Protein AF-F9YRL3-F1 (afdb_monomer_lite)

Secondary structure (DSSP, 8-state):
------------------------HHHHHHHHHHHHHHHHHT-TT-EEEEEEEEEESSTT--TT-EE-S-GGGGGGG-----EEEEEEE-TTSEEEEEESSSTTTTTS-EEEEEEEEESSSEEEEE-S--HHHHT-STTT---SEEEEEEE-TT-PEEEE-TT--STTEEEEEEEEPSSGGGG-STTTSHHHHHHHHHHHHHH-SSEEEEEEETTEEEEE-------SS--HHHHHHHHHHHHTTEEEEEEEEEE-SSTT--SEEEEEEEEEE-EE-SSEEEEEEEEESSSS-EEEEEEEETTEEEEEEEEEEETTTTEEEEEETTT-TTSEEEEEEEEEEE-

Foldseek 3Di:
DDDDDDDDDDDDPPPPPDPDPDDDPVNVFVVLQCVVLCVQAVLPQGWKKKWQQWWDLPQLQEQPDKDQDPCLVVLVSFTFAIKIKGWHAHSVQKIWMAILPDLCSLQDIDIFGWGWGDDVFTKIATPDDDPQVVCCDPLNVGDRIWGWDAADLQRWTKTADPPDPDPPTIIMTIDRDPDNQCVPHSCRHWSNLQNVQLVLVLPQQFKWKWKDFVPDTLDTADAGQRDPPDDPSSVVSSVSCSVRQKDKGKHAPAADPPPVDRHHSMIRIFMARWTGTNFHIFRQSFRHSDPADGFGAFGDDPQKTKFFWFWDARPVVRDIHIGGCVVPVPGHGPSTMMMIHRD

pLDDT: mean 89.31, std 14.5, range [32.0, 98.62]

InterPro domains:
  IPR025396 Protein of unknown function DUF4302 [PF14135] (24-301)

Organism: Capnocytophaga canimorsus (strain 5) (NCBI:txid860228)

Structure (mmCIF, N/CA/C/O backbone):
data_AF-F9YRL3-F1
#
_entry.id   AF-F9YRL3-F1
#
loop_
_atom_site.group_PDB
_atom_site.id
_atom_site.type_symbol
_atom_site.label_atom_id
_atom_site.label_alt_id
_atom_site.label_comp_id
_atom_site.label_asym_id
_atom_site.label_entity_id
_atom_site.label_seq_id
_atom_site.pdbx_PDB_ins_code
_atom_site.Cartn_x
_atom_site.Cartn_y
_atom_site.Cartn_z
_atom_site.occupancy
_atom_site.B_iso_or_equiv
_atom_site.auth_seq_id
_atom_site.auth_comp_id
_atom_site.auth_asym_id
_atom_site.auth_atom_id
_atom_site.pdbx_PDB_model_num
ATOM 1 N N . MET A 1 1 ? -82.025 42.047 -13.761 1.00 37.06 1 MET A N 1
ATOM 2 C CA . MET A 1 1 ? -80.846 42.029 -14.655 1.00 37.06 1 MET A CA 1
ATOM 3 C C . MET A 1 1 ? -79.594 42.130 -13.781 1.00 37.06 1 MET A C 1
ATOM 5 O O . MET A 1 1 ? -79.579 43.000 -12.930 1.00 37.06 1 MET A O 1
ATOM 9 N N . LYS A 1 2 ? -78.656 41.173 -13.937 1.00 32.00 2 LYS A N 1
ATOM 10 C CA . LYS A 1 2 ? -77.261 41.045 -13.414 1.00 32.00 2 LYS A CA 1
ATOM 11 C C . LYS A 1 2 ? -76.949 41.618 -12.007 1.00 32.00 2 LYS A C 1
ATOM 13 O O . LYS A 1 2 ? -76.852 42.821 -11.848 1.00 32.00 2 LYS A O 1
ATOM 18 N N . LYS A 1 3 ? -76.879 40.812 -10.932 1.00 36.75 3 LYS A N 1
ATOM 19 C CA . LYS A 1 3 ? -75.762 39.937 -10.463 1.00 36.75 3 LYS A CA 1
ATOM 20 C C . LYS A 1 3 ? -74.383 40.619 -10.405 1.00 36.75 3 LYS A C 1
ATOM 22 O O . LYS A 1 3 ? -73.690 40.623 -11.412 1.00 36.75 3 LYS A O 1
ATOM 27 N N . TYR A 1 4 ? -73.963 41.015 -9.200 1.00 40.31 4 TYR A N 1
ATOM 28 C CA . TYR A 1 4 ? -72.567 40.982 -8.741 1.00 40.31 4 TYR A CA 1
ATOM 29 C C . TYR A 1 4 ? -72.553 40.608 -7.253 1.00 40.31 4 TYR A C 1
ATOM 31 O O . TYR A 1 4 ? -72.991 41.381 -6.410 1.00 40.31 4 TYR A O 1
ATOM 39 N N . LEU A 1 5 ? -72.092 39.397 -6.945 1.00 38.47 5 LEU A N 1
ATOM 40 C CA . LEU A 1 5 ? -71.803 38.940 -5.588 1.00 38.47 5 LEU A CA 1
ATOM 41 C C . LEU A 1 5 ? -70.364 38.428 -5.617 1.00 38.47 5 LEU A C 1
ATOM 43 O O . LEU A 1 5 ? -70.049 37.476 -6.330 1.00 38.47 5 LEU A O 1
ATOM 47 N N . ILE A 1 6 ? -69.495 39.155 -4.921 1.00 40.91 6 ILE A N 1
ATOM 48 C CA . ILE A 1 6 ? -68.070 38.875 -4.765 1.00 40.91 6 ILE A CA 1
ATOM 49 C C . ILE A 1 6 ? -67.945 37.622 -3.895 1.00 40.91 6 ILE A C 1
ATOM 51 O O . ILE A 1 6 ? -68.360 37.626 -2.738 1.00 40.91 6 ILE A O 1
ATOM 55 N N . LEU A 1 7 ? -67.396 36.548 -4.462 1.00 35.00 7 LEU A N 1
ATOM 56 C CA . LEU A 1 7 ? -67.068 35.324 -3.738 1.00 35.00 7 LEU A CA 1
ATOM 57 C C . LEU A 1 7 ? -65.612 35.433 -3.259 1.00 35.00 7 LEU A C 1
ATOM 59 O O . LEU A 1 7 ? -64.685 35.342 -4.062 1.00 35.00 7 LEU A O 1
ATOM 63 N N . LEU A 1 8 ? -65.409 35.663 -1.960 1.00 36.50 8 LEU A N 1
ATOM 64 C CA . LEU A 1 8 ? -64.100 35.526 -1.318 1.00 36.50 8 LEU A CA 1
ATOM 65 C C . LEU A 1 8 ? -63.774 34.030 -1.200 1.00 36.50 8 LEU A C 1
ATOM 67 O O . LEU A 1 8 ? -64.407 33.306 -0.433 1.00 36.50 8 LEU A O 1
ATOM 71 N N . ALA A 1 9 ? -62.794 33.565 -1.972 1.00 36.81 9 ALA A N 1
ATOM 72 C CA . ALA A 1 9 ? -62.243 32.224 -1.845 1.00 36.81 9 ALA A CA 1
ATOM 73 C C . ALA A 1 9 ? -61.319 32.163 -0.618 1.00 36.81 9 ALA A C 1
ATOM 75 O O . ALA A 1 9 ? -60.249 32.7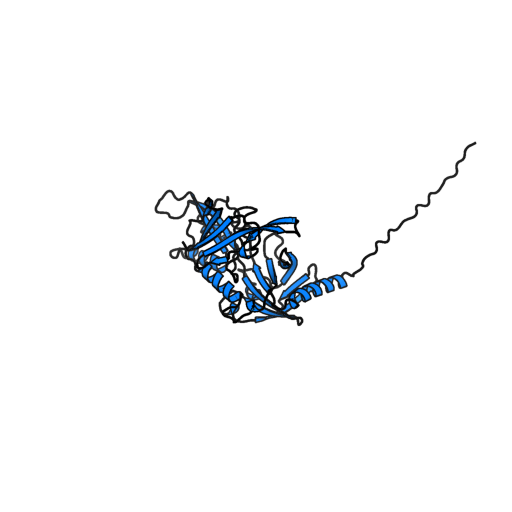71 -0.598 1.00 36.81 9 ALA A O 1
ATOM 76 N N . ILE A 1 10 ? -61.741 31.426 0.411 1.00 41.47 10 ILE A N 1
ATOM 77 C CA . ILE A 1 10 ? -60.900 31.055 1.552 1.00 41.47 10 ILE A CA 1
ATOM 78 C C . ILE A 1 10 ? -59.899 30.009 1.051 1.00 41.47 10 ILE A C 1
ATOM 80 O O . ILE A 1 10 ? -60.253 28.859 0.798 1.00 41.47 10 ILE A O 1
ATOM 84 N N . VAL A 1 11 ? -58.645 30.423 0.876 1.00 41.22 11 VAL A N 1
ATOM 85 C CA . VAL A 1 11 ? -57.524 29.522 0.596 1.00 41.22 11 VAL A 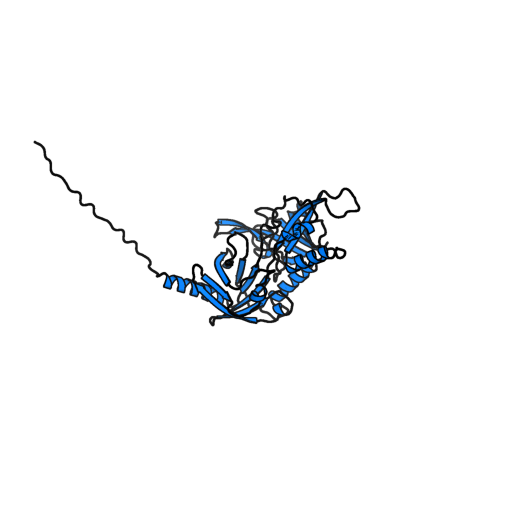CA 1
ATOM 86 C C . VAL A 1 11 ? -57.169 28.811 1.901 1.00 41.22 11 VAL A C 1
ATOM 88 O O . VAL A 1 11 ? -56.594 29.404 2.811 1.00 41.22 11 VAL A O 1
ATOM 91 N N . GLY A 1 12 ? -57.547 27.537 2.006 1.00 39.34 12 GLY A N 1
ATOM 92 C CA . GLY A 1 12 ? -57.103 26.661 3.083 1.00 39.34 12 GLY A CA 1
ATOM 93 C C . GLY A 1 12 ? -55.606 26.387 2.955 1.00 39.34 12 GLY A C 1
ATOM 94 O O . GLY A 1 12 ? -55.162 25.773 1.986 1.00 39.34 12 GLY A O 1
ATOM 95 N N . LEU A 1 13 ? -54.827 26.836 3.938 1.00 35.75 13 LEU A N 1
ATOM 96 C CA . LEU A 1 13 ? -53.439 26.424 4.118 1.00 35.75 13 LEU A CA 1
ATOM 97 C C . LEU A 1 13 ? -53.420 24.946 4.529 1.00 35.75 13 LEU A C 1
ATOM 99 O O . LEU A 1 13 ? -53.530 24.615 5.708 1.00 35.75 13 LEU A O 1
ATOM 103 N N . PHE A 1 14 ? -53.265 24.045 3.559 1.00 36.75 14 PHE A N 1
ATOM 104 C CA . PHE A 1 14 ? -52.794 22.692 3.839 1.00 36.75 14 PHE A CA 1
ATOM 105 C C . PHE A 1 14 ? -51.312 22.775 4.213 1.00 36.75 14 PHE A C 1
ATOM 107 O O . PHE A 1 14 ? -50.426 22.755 3.361 1.00 36.75 14 PHE A O 1
ATOM 114 N N . SER A 1 15 ? -51.045 22.904 5.512 1.00 33.81 15 SER A N 1
ATOM 115 C CA . SER A 1 15 ? -49.729 22.618 6.070 1.00 33.81 15 SER A CA 1
ATOM 116 C C . SER A 1 15 ? -49.518 21.106 6.004 1.00 33.81 15 SER A C 1
ATOM 118 O O . SER A 1 15 ? -50.088 20.354 6.798 1.00 33.81 15 SER A O 1
ATOM 120 N N . CYS A 1 16 ? -48.735 20.651 5.024 1.00 40.84 16 CYS A N 1
ATOM 121 C CA . CYS A 1 16 ? -48.144 19.320 5.056 1.00 40.84 16 CYS A CA 1
ATOM 122 C C . CYS A 1 16 ? -47.287 19.219 6.321 1.00 40.84 16 CYS A C 1
ATOM 124 O O . CYS A 1 16 ? -46.173 19.743 6.365 1.00 40.84 16 CYS A O 1
ATOM 126 N N . LYS A 1 17 ? -47.796 18.535 7.349 1.00 41.69 17 LYS A N 1
ATOM 127 C CA . LYS A 1 17 ? -46.953 18.026 8.429 1.00 41.69 17 LYS A CA 1
ATOM 128 C C . LYS A 1 17 ? -45.970 17.044 7.798 1.00 41.69 17 LYS A C 1
ATOM 130 O O . LYS A 1 17 ? -46.357 15.945 7.417 1.00 41.69 17 LYS A O 1
ATOM 135 N N . LYS A 1 18 ? -44.713 17.463 7.651 1.00 40.00 18 LYS A N 1
ATOM 136 C CA . LYS A 1 18 ? -43.606 16.516 7.547 1.00 40.00 18 LYS A CA 1
ATOM 137 C C . LYS A 1 18 ? -43.510 15.834 8.906 1.00 40.00 18 LYS A C 1
ATOM 139 O O . LYS A 1 18 ? -43.254 16.510 9.900 1.00 40.00 18 LYS A O 1
ATOM 144 N N . GLU A 1 19 ? -43.786 14.538 8.942 1.00 44.28 19 GLU A N 1
ATOM 145 C CA . GLU A 1 19 ? -43.308 13.684 10.023 1.00 44.28 19 GLU A CA 1
ATOM 146 C C . GLU A 1 19 ? -41.778 13.772 9.997 1.00 44.28 19 GLU A C 1
ATOM 148 O O . GLU A 1 19 ? -41.130 13.458 9.000 1.00 44.28 19 GLU A O 1
ATOM 153 N N . ASP A 1 20 ? -41.234 14.397 11.037 1.00 50.91 20 ASP A N 1
ATOM 154 C CA . ASP A 1 20 ? -39.806 14.491 11.285 1.00 50.91 20 ASP A CA 1
ATOM 155 C C . ASP A 1 20 ? -39.436 13.239 12.076 1.00 50.91 20 ASP A C 1
ATOM 157 O O . ASP A 1 20 ? -39.750 13.137 13.262 1.00 50.91 20 ASP A O 1
ATOM 161 N N . ASP A 1 21 ? -38.802 12.270 11.417 1.00 56.16 21 ASP A N 1
ATOM 162 C CA . ASP A 1 21 ? -38.362 11.016 12.045 1.00 56.16 21 ASP A CA 1
ATOM 163 C C . ASP A 1 21 ? -37.224 11.239 13.080 1.00 56.16 21 ASP A C 1
ATOM 165 O O . ASP A 1 21 ? -36.680 10.298 13.654 1.00 56.16 21 ASP A O 1
ATOM 169 N N . GLY A 1 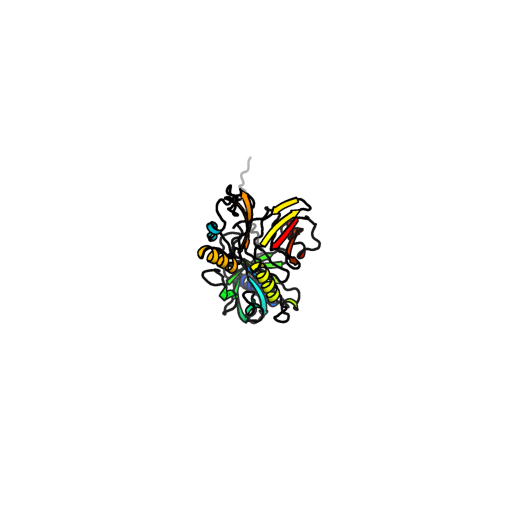22 ? -36.862 12.499 13.361 1.00 63.50 22 GLY A N 1
ATOM 170 C CA . GLY A 1 22 ? -36.881 13.015 14.733 1.00 63.50 22 GLY A CA 1
ATOM 171 C C . GLY A 1 22 ? -35.766 12.608 15.698 1.00 63.50 22 GLY A C 1
ATOM 172 O O . GLY A 1 22 ? -35.920 12.832 16.898 1.00 63.50 22 GLY A O 1
ATOM 173 N N . ILE A 1 23 ? -34.639 12.052 15.242 1.00 74.25 23 ILE A N 1
ATOM 174 C CA . ILE A 1 23 ? -33.457 11.928 16.114 1.00 74.25 23 ILE A CA 1
ATOM 175 C C . ILE A 1 23 ? -32.720 13.266 16.223 1.00 74.25 23 ILE A C 1
ATOM 177 O O . ILE A 1 23 ? -32.366 13.894 15.217 1.00 74.25 23 ILE A O 1
ATOM 181 N N . SER A 1 24 ? -32.452 13.702 17.455 1.00 86.31 24 SER A N 1
ATOM 182 C CA . SER A 1 24 ? -31.724 14.946 17.702 1.00 86.31 24 SER A CA 1
ATOM 183 C C . SER A 1 24 ? -30.284 14.862 17.163 1.00 86.31 24 SER A C 1
ATOM 185 O O . SER A 1 24 ? -29.716 13.769 17.049 1.00 86.31 24 SER A O 1
ATOM 187 N N . PRO A 1 25 ? -29.624 16.002 16.881 1.00 85.88 25 PRO A N 1
ATOM 188 C CA . PRO A 1 25 ? -28.207 16.005 16.520 1.00 85.88 25 PRO A CA 1
ATOM 189 C C . PRO A 1 25 ? -27.315 15.284 17.543 1.00 85.88 25 PRO A C 1
ATOM 191 O O . PRO A 1 25 ? -26.394 14.570 17.158 1.00 85.88 25 PRO A O 1
ATOM 194 N N . SER A 1 26 ? -27.608 15.402 18.844 1.00 86.31 26 SER A N 1
ATOM 195 C CA . SER A 1 26 ? -26.846 14.710 19.893 1.00 86.31 26 SER A CA 1
ATOM 196 C C . SER A 1 26 ? -27.058 13.195 19.874 1.00 86.31 26 SER A C 1
ATOM 198 O O . SER A 1 26 ? -26.091 12.450 20.025 1.00 86.31 26 SER A O 1
ATOM 200 N N . GLN A 1 27 ? -28.288 12.732 19.635 1.00 89.69 27 GLN A N 1
ATOM 201 C CA . GLN A 1 27 ? -28.591 11.308 19.477 1.00 89.69 27 GLN A CA 1
ATOM 202 C C . GLN A 1 27 ? -27.888 10.727 18.250 1.00 89.69 27 GLN A C 1
ATOM 204 O O . GLN A 1 27 ? -27.274 9.670 18.348 1.00 89.69 27 GLN A O 1
ATOM 209 N N . ARG A 1 28 ? -27.897 11.451 17.125 1.00 89.00 28 ARG A N 1
ATOM 210 C CA . ARG A 1 28 ? -27.177 11.061 15.905 1.00 89.00 28 ARG A CA 1
ATOM 211 C C . ARG A 1 28 ? -25.669 10.980 16.129 1.00 89.00 28 ARG A C 1
ATOM 213 O O . ARG A 1 28 ? -25.032 10.029 15.689 1.00 89.00 28 ARG A O 1
ATOM 220 N N . ASN A 1 29 ? -25.101 11.949 16.847 1.00 92.06 29 ASN A N 1
ATOM 221 C CA . ASN A 1 29 ? -23.681 11.938 17.179 1.00 92.06 29 ASN A CA 1
ATOM 222 C C . ASN A 1 29 ? -23.312 10.718 18.027 1.00 92.06 29 ASN A C 1
ATOM 224 O O . ASN A 1 29 ? -22.343 10.025 17.723 1.00 92.06 29 ASN A O 1
ATOM 228 N N . LEU A 1 30 ? -24.106 10.431 19.061 1.00 93.06 30 LEU A N 1
ATOM 229 C CA . LEU A 1 30 ? -23.906 9.265 19.915 1.00 93.06 30 LEU A CA 1
ATOM 230 C C . LEU A 1 30 ? -24.072 7.953 19.135 1.00 93.06 30 LEU A C 1
ATOM 232 O O . LEU A 1 30 ? -23.294 7.024 19.336 1.00 93.06 30 LEU A O 1
ATOM 236 N N . GLN A 1 31 ? -25.043 7.887 18.221 1.00 94.31 31 GLN A N 1
ATOM 237 C CA . GLN A 1 31 ? -25.246 6.741 17.341 1.00 94.31 31 GLN A CA 1
ATOM 238 C C . GLN A 1 31 ? -24.006 6.475 16.479 1.00 94.31 31 GLN A C 1
ATOM 240 O O . GLN A 1 31 ? -23.484 5.367 16.524 1.00 94.31 31 GLN A O 1
ATOM 245 N N . ASN A 1 32 ? -23.478 7.483 15.780 1.00 94.81 32 ASN A N 1
ATOM 246 C CA . ASN A 1 32 ? -22.288 7.325 14.938 1.00 94.81 32 ASN A CA 1
ATOM 247 C C . ASN A 1 32 ? -21.057 6.858 15.739 1.00 94.81 32 ASN A C 1
ATOM 249 O O . ASN A 1 32 ? -20.325 5.971 15.297 1.00 94.81 32 ASN A O 1
ATOM 253 N N . ILE A 1 33 ? -20.843 7.432 16.934 1.00 96.81 33 ILE A N 1
ATOM 254 C CA . ILE A 1 33 ? -19.763 7.017 17.847 1.00 96.81 33 ILE A CA 1
ATOM 255 C C . ILE A 1 33 ? -19.928 5.543 18.216 1.00 96.81 33 ILE A C 1
ATOM 257 O O . ILE A 1 33 ? -18.979 4.765 18.112 1.00 96.81 33 ILE A O 1
ATOM 261 N N . ASN A 1 34 ? -21.131 5.158 18.642 1.00 97.00 34 ASN A N 1
ATOM 262 C CA . ASN A 1 34 ? -21.419 3.804 19.095 1.00 97.00 34 ASN A CA 1
ATOM 263 C C . ASN A 1 34 ? -21.327 2.787 17.957 1.00 97.00 34 ASN A C 1
ATOM 265 O O . ASN A 1 34 ? -20.795 1.705 18.176 1.00 97.00 34 ASN A O 1
ATOM 269 N N . GLU A 1 35 ? -21.796 3.120 16.755 1.00 97.12 35 GLU A N 1
ATOM 270 C CA . GLU A 1 35 ? -21.722 2.251 15.578 1.00 97.12 35 GLU A CA 1
ATOM 271 C C . GLU A 1 35 ? -20.274 1.954 15.190 1.00 97.12 35 GLU A C 1
ATOM 273 O O . GLU A 1 35 ? -19.909 0.785 15.057 1.00 97.12 35 GLU A O 1
ATOM 278 N N . LEU A 1 36 ? -19.424 2.982 15.078 1.00 97.81 36 LEU A N 1
ATOM 279 C CA . LEU A 1 36 ? -18.011 2.774 14.762 1.00 97.81 36 LEU A CA 1
ATOM 280 C C . LEU A 1 36 ? -17.287 2.028 15.890 1.00 97.81 36 LEU A C 1
ATOM 282 O O . LEU A 1 36 ? -16.485 1.134 15.618 1.00 97.81 36 LEU A O 1
ATOM 286 N N . ARG A 1 37 ? -17.584 2.357 17.156 1.00 98.19 37 ARG A N 1
ATOM 287 C CA . ARG A 1 37 ? -16.978 1.679 18.311 1.00 98.19 37 ARG A CA 1
ATOM 288 C C . ARG A 1 37 ? -17.322 0.205 18.301 1.00 98.19 37 ARG A C 1
ATOM 290 O O . ARG A 1 37 ? -16.419 -0.621 18.375 1.00 98.19 37 ARG A O 1
ATOM 297 N N . LYS A 1 38 ? -18.610 -0.098 18.152 1.00 98.00 38 LYS A N 1
ATOM 298 C CA . LYS A 1 38 ? -19.138 -1.452 18.054 1.00 98.00 38 LYS A CA 1
ATOM 299 C C . LYS A 1 38 ? -18.457 -2.209 16.921 1.00 98.00 38 LYS A C 1
ATOM 301 O O . LYS A 1 38 ? -17.910 -3.275 17.168 1.00 98.00 38 LYS A O 1
ATOM 306 N N . GLU A 1 39 ? -18.411 -1.633 15.720 1.00 98.06 39 GLU A N 1
ATOM 307 C CA . GLU A 1 39 ? -17.769 -2.257 14.562 1.00 98.06 39 GLU A CA 1
ATOM 308 C C . GLU A 1 39 ? -16.310 -2.632 14.857 1.00 98.06 39 GLU A C 1
ATOM 310 O O . GLU A 1 39 ? -15.932 -3.781 14.633 1.00 98.06 39 GLU A O 1
ATOM 315 N N . LEU A 1 40 ? -15.512 -1.705 15.408 1.00 98.50 40 LEU A N 1
ATOM 316 C CA . LEU A 1 40 ? -14.104 -1.947 15.738 1.00 98.50 40 LEU A CA 1
ATOM 317 C C . LEU A 1 40 ? -13.919 -3.033 16.806 1.00 98.50 40 LEU A C 1
ATOM 319 O O . LEU A 1 40 ? -13.019 -3.863 16.663 1.00 98.50 40 LEU A O 1
ATOM 323 N N . THR A 1 41 ? -14.739 -3.025 17.862 1.00 98.19 41 THR A N 1
ATOM 324 C CA . THR A 1 41 ? -14.580 -3.914 19.028 1.00 98.19 41 THR A CA 1
ATOM 325 C C . THR A 1 41 ? -15.240 -5.281 18.863 1.00 98.19 41 THR A C 1
ATOM 327 O O . THR A 1 41 ? -14.839 -6.230 19.528 1.00 98.19 41 THR A O 1
ATOM 330 N N . GLU A 1 42 ? -16.232 -5.411 17.981 1.00 97.19 42 GLU A N 1
ATOM 331 C CA . GLU A 1 42 ? -16.913 -6.682 17.692 1.00 97.19 42 GLU A CA 1
ATOM 332 C C . GLU A 1 42 ? -16.233 -7.493 16.580 1.00 97.19 42 GLU A C 1
ATOM 334 O O . GLU A 1 42 ? -16.745 -8.534 16.177 1.00 97.19 42 GLU A O 1
ATOM 339 N N . ALA A 1 43 ? -15.075 -7.060 16.073 1.00 97.31 43 ALA A N 1
ATOM 340 C CA . ALA A 1 43 ? -14.232 -7.881 15.209 1.00 97.31 43 ALA A CA 1
ATOM 341 C C . ALA A 1 43 ? -13.449 -8.899 16.070 1.00 97.31 43 ALA A C 1
ATOM 343 O O . ALA A 1 43 ? -12.419 -8.534 16.643 1.00 97.31 43 ALA A O 1
ATOM 344 N N . PRO A 1 44 ? -13.875 -10.179 16.170 1.00 94.75 44 PRO A N 1
ATOM 345 C CA . PRO A 1 44 ? -13.332 -11.121 17.161 1.00 94.75 44 PRO A CA 1
ATOM 346 C C . PRO A 1 44 ? -11.834 -11.389 16.968 1.00 94.75 44 PRO A C 1
ATOM 348 O O . PRO A 1 44 ? -11.079 -11.565 17.929 1.00 94.75 44 PRO A O 1
ATOM 351 N N . TYR A 1 45 ? -11.398 -11.360 15.711 1.00 96.56 45 TYR A N 1
ATOM 352 C CA . TYR A 1 45 ? -10.015 -11.574 15.305 1.00 96.56 45 TYR A CA 1
ATOM 353 C C . TYR A 1 45 ? -9.266 -10.262 15.061 1.00 96.56 45 TYR A C 1
ATOM 355 O O . TYR A 1 45 ? -8.106 -10.290 14.678 1.00 96.56 45 TYR A O 1
ATOM 363 N N . GLY A 1 46 ? -9.889 -9.107 15.296 1.00 97.81 46 GLY A N 1
ATOM 364 C CA . GLY A 1 46 ? -9.302 -7.801 15.018 1.00 97.81 46 GLY A CA 1
ATOM 365 C C . GLY A 1 46 ? -9.227 -7.469 13.525 1.00 97.81 46 GLY A C 1
ATOM 366 O O . GLY A 1 46 ? -10.048 -7.907 12.717 1.00 97.81 46 GLY A O 1
ATOM 367 N N . TRP A 1 47 ? -8.236 -6.655 13.175 1.00 98.56 47 TRP A N 1
ATOM 368 C CA . TRP A 1 47 ? -8.137 -5.966 11.894 1.00 98.56 47 TRP A CA 1
ATOM 369 C C . TRP A 1 47 ? -6.737 -6.075 11.302 1.00 98.56 47 TRP A C 1
ATOM 371 O O . TRP A 1 47 ? -5.742 -5.891 12.006 1.00 98.56 47 TRP A O 1
ATOM 381 N N . LYS A 1 48 ? -6.677 -6.296 9.990 1.00 97.75 48 LYS A N 1
ATOM 382 C CA . LYS A 1 48 ? -5.537 -5.949 9.143 1.00 97.75 48 LYS A CA 1
ATOM 383 C C . LYS A 1 48 ? -5.687 -4.486 8.767 1.00 97.75 48 LYS A C 1
ATOM 385 O O . LYS A 1 48 ? -6.726 -4.081 8.253 1.00 97.75 48 LYS A O 1
ATOM 390 N N . VAL A 1 49 ? -4.661 -3.690 9.031 1.00 98.12 49 VAL A N 1
ATOM 391 C CA . VAL A 1 49 ? -4.703 -2.252 8.779 1.00 98.12 49 VAL A CA 1
ATOM 392 C C . VAL A 1 49 ? -3.548 -1.864 7.879 1.00 98.12 49 VAL A C 1
ATOM 394 O O . VAL A 1 49 ? -2.396 -2.169 8.172 1.00 98.12 49 VAL A O 1
ATOM 397 N N . MET A 1 50 ? -3.855 -1.181 6.782 1.00 96.75 50 MET A N 1
ATOM 398 C CA . MET A 1 50 ? -2.846 -0.568 5.924 1.00 96.75 50 MET A CA 1
ATOM 399 C C . MET A 1 50 ? -2.967 0.941 6.013 1.00 96.75 50 MET A C 1
ATOM 401 O O . MET A 1 50 ? -4.043 1.477 5.755 1.00 96.75 50 MET A O 1
ATOM 405 N N . TYR A 1 51 ? -1.866 1.615 6.339 1.00 95.88 51 TYR A N 1
ATOM 406 C CA . TYR A 1 51 ? -1.813 3.071 6.403 1.00 95.88 51 TYR A CA 1
ATOM 407 C C . TYR A 1 51 ? -0.781 3.629 5.424 1.00 95.88 51 TYR A C 1
ATOM 409 O O . TYR A 1 51 ? 0.408 3.328 5.517 1.00 95.88 51 TYR A O 1
ATOM 417 N N . PHE A 1 52 ? -1.256 4.445 4.490 1.00 93.44 52 PHE A N 1
ATOM 418 C CA . PHE A 1 52 ? -0.472 5.154 3.485 1.00 93.44 52 PHE A CA 1
ATOM 419 C C . PHE A 1 52 ? -0.439 6.634 3.875 1.00 93.44 52 PHE A C 1
ATOM 421 O O . PHE A 1 52 ? -1.341 7.387 3.519 1.00 93.44 52 PHE A O 1
ATOM 428 N N . SER A 1 53 ? 0.555 7.031 4.675 1.00 91.00 53 SER A N 1
ATOM 429 C CA . SER A 1 53 ? 0.543 8.302 5.416 1.00 91.00 53 SER A CA 1
ATOM 430 C C . SER A 1 53 ? 0.880 9.544 4.602 1.00 91.00 53 SER A C 1
ATOM 432 O O . SER A 1 53 ? 0.556 10.637 5.039 1.00 91.00 53 SER A O 1
ATOM 434 N N . LYS A 1 54 ? 1.535 9.383 3.448 1.00 88.62 54 LYS A N 1
ATOM 435 C CA . LYS A 1 54 ? 1.980 10.487 2.578 1.00 88.62 54 LYS A CA 1
ATOM 436 C C . LYS A 1 54 ? 1.983 10.085 1.105 1.00 88.62 54 LYS A C 1
ATOM 438 O O . LYS A 1 54 ? 2.876 10.394 0.318 1.00 88.62 54 LYS A O 1
ATOM 443 N N . THR A 1 55 ? 1.027 9.254 0.731 1.00 85.62 55 THR A N 1
ATOM 444 C CA . THR A 1 55 ? 1.043 8.637 -0.590 1.00 85.62 55 THR A CA 1
ATOM 445 C C . THR A 1 55 ? 0.426 9.552 -1.632 1.00 85.62 55 THR A C 1
ATOM 447 O O . THR A 1 55 ? -0.667 10.071 -1.427 1.00 85.62 55 THR A O 1
ATOM 450 N N . ASP A 1 56 ? 1.102 9.677 -2.774 1.00 83.69 56 ASP A N 1
ATOM 451 C CA . ASP A 1 56 ? 0.571 10.297 -3.982 1.00 83.69 56 ASP A CA 1
ATOM 452 C C . ASP A 1 56 ? 0.340 9.215 -5.043 1.00 83.69 56 ASP A C 1
ATOM 454 O O . ASP A 1 56 ? 1.282 8.589 -5.533 1.00 83.69 56 ASP A O 1
ATOM 458 N N . SER A 1 57 ? -0.929 8.967 -5.369 1.00 79.75 57 SER A N 1
ATOM 459 C CA . SER A 1 57 ? -1.313 7.957 -6.361 1.00 79.75 57 SER A CA 1
ATOM 460 C C . SER A 1 57 ? -1.107 8.382 -7.817 1.00 79.75 57 SER A C 1
ATOM 462 O O . SER A 1 57 ? -1.263 7.550 -8.713 1.00 79.75 57 SER A O 1
ATOM 464 N N . LEU A 1 58 ? -0.791 9.658 -8.056 1.00 84.00 58 LEU A N 1
ATOM 465 C CA . LEU A 1 58 ? -0.606 10.223 -9.389 1.00 84.00 58 LEU A CA 1
ATOM 466 C C . LEU A 1 58 ? 0.866 10.235 -9.816 1.00 84.00 58 LEU A C 1
ATOM 468 O O . LEU A 1 58 ? 1.142 10.280 -11.017 1.00 84.00 58 LEU A O 1
ATOM 472 N N . ALA A 1 59 ? 1.802 10.133 -8.870 1.00 88.38 59 ALA A N 1
ATOM 473 C CA . ALA A 1 59 ? 3.227 10.017 -9.164 1.00 88.38 59 ALA A CA 1
ATOM 474 C C . ALA A 1 59 ? 3.507 8.775 -10.033 1.00 88.38 59 ALA A C 1
ATOM 476 O O . ALA A 1 59 ? 3.111 7.668 -9.671 1.00 88.38 59 ALA A O 1
ATOM 477 N N . PHE A 1 60 ? 4.178 8.970 -11.177 1.00 92.75 60 PHE A N 1
ATOM 478 C CA . PHE A 1 60 ? 4.556 7.916 -12.136 1.00 92.75 60 PHE A CA 1
ATOM 479 C C . PHE A 1 60 ? 3.391 6.996 -12.559 1.00 92.75 60 PHE A C 1
ATOM 481 O O . PHE A 1 60 ? 3.562 5.790 -12.745 1.00 92.75 60 PHE A O 1
ATOM 488 N N . SER A 1 61 ? 2.191 7.568 -12.698 1.00 89.69 61 SER A N 1
ATOM 489 C CA . SER A 1 61 ? 0.945 6.837 -12.982 1.00 89.69 61 SER A CA 1
ATOM 490 C C . SER A 1 61 ? 0.551 6.788 -14.465 1.00 89.69 61 SER A C 1
ATOM 492 O O . SER A 1 61 ? -0.455 6.167 -14.813 1.00 89.69 61 SER A O 1
ATOM 494 N N . ASN A 1 62 ? 1.318 7.446 -15.339 1.00 91.50 62 ASN A N 1
ATOM 495 C CA . ASN A 1 62 ? 1.041 7.544 -16.768 1.00 91.50 62 ASN A CA 1
ATOM 496 C C . ASN A 1 62 ? 2.107 6.805 -17.585 1.00 91.50 62 ASN A C 1
ATOM 498 O O . ASN A 1 62 ? 3.215 7.304 -17.764 1.00 91.50 62 ASN A O 1
ATOM 502 N N . LYS A 1 63 ? 1.738 5.655 -18.161 1.00 90.38 63 LYS A N 1
ATOM 503 C CA . LYS A 1 63 ? 2.644 4.851 -18.997 1.00 90.38 63 LYS A CA 1
ATOM 504 C C . LYS A 1 63 ? 3.200 5.583 -20.224 1.00 90.38 63 LYS A C 1
ATOM 506 O O . LYS A 1 63 ? 4.212 5.153 -20.762 1.00 90.38 63 LYS A O 1
ATOM 511 N N . ASP A 1 64 ? 2.516 6.626 -20.698 1.00 92.25 64 ASP A N 1
ATOM 512 C CA . ASP A 1 64 ? 2.881 7.358 -21.913 1.00 92.25 64 ASP A CA 1
ATOM 513 C C . ASP A 1 64 ? 3.719 8.611 -21.601 1.00 92.25 64 ASP A C 1
ATOM 515 O O . ASP A 1 64 ? 4.180 9.293 -22.520 1.00 92.25 64 ASP A O 1
ATOM 519 N N . GLU A 1 65 ? 3.935 8.923 -20.317 1.00 94.75 65 GLU A N 1
ATOM 520 C CA . GLU A 1 65 ? 4.803 10.018 -19.894 1.00 94.75 65 GLU A CA 1
ATOM 521 C C . GLU A 1 65 ? 6.272 9.701 -20.199 1.00 94.75 65 GLU A C 1
ATOM 523 O O . GLU A 1 65 ? 6.774 8.614 -19.912 1.00 94.75 65 GLU A O 1
ATOM 528 N N . VAL A 1 66 ? 6.965 10.674 -20.796 1.00 96.44 66 VAL A N 1
ATOM 529 C CA . VAL A 1 66 ? 8.350 10.525 -21.248 1.00 96.44 66 VAL A CA 1
ATOM 530 C C . VAL A 1 66 ? 9.281 11.315 -20.337 1.00 96.44 66 VAL A C 1
ATOM 532 O O . VAL A 1 66 ? 9.262 12.548 -20.327 1.00 96.44 66 VAL A O 1
ATOM 535 N N . PHE A 1 67 ? 10.166 10.598 -19.656 1.00 95.56 67 PHE A N 1
ATOM 536 C CA . PHE A 1 67 ? 11.224 11.153 -18.820 1.00 95.56 67 PHE A CA 1
ATOM 537 C C . PHE A 1 67 ? 12.499 11.286 -19.652 1.00 95.56 67 PHE A C 1
ATOM 539 O O . PHE A 1 67 ? 12.932 10.319 -20.270 1.00 95.56 67 PHE A O 1
ATOM 546 N N . LYS A 1 68 ? 13.087 12.487 -19.695 1.00 94.75 68 LYS A N 1
ATOM 547 C CA . LYS A 1 68 ? 14.222 12.845 -20.580 1.00 94.75 68 LYS A CA 1
ATOM 548 C C . LYS A 1 68 ? 15.561 12.975 -19.845 1.00 94.75 68 LYS A C 1
ATOM 550 O O . LYS A 1 68 ? 16.506 13.577 -20.346 1.00 94.75 68 LYS A O 1
ATOM 555 N N . LYS A 1 69 ? 15.592 12.533 -18.594 1.00 89.81 69 LYS A N 1
ATOM 556 C CA . LYS A 1 69 ? 16.768 12.505 -17.727 1.00 89.81 69 LYS A CA 1
ATOM 557 C C . LYS A 1 69 ? 16.753 11.189 -16.968 1.00 89.81 69 LYS A C 1
ATOM 559 O O . LYS A 1 69 ? 15.711 10.541 -16.874 1.00 89.81 69 LYS A O 1
ATOM 564 N N . GLU A 1 70 ? 17.883 10.841 -16.368 1.00 87.69 70 GLU A N 1
ATOM 565 C CA . GLU A 1 70 ? 17.928 9.721 -15.434 1.00 87.69 70 GLU A CA 1
ATOM 566 C C . GLU A 1 70 ? 16.913 9.915 -14.306 1.00 87.69 70 GLU A C 1
ATOM 568 O O . GLU A 1 70 ? 16.704 11.031 -13.819 1.00 87.69 70 GLU A O 1
ATOM 573 N N . ILE A 1 71 ? 16.316 8.816 -13.848 1.00 87.88 71 ILE A N 1
ATOM 574 C CA . ILE A 1 71 ? 15.231 8.863 -12.864 1.00 87.88 71 ILE A CA 1
ATOM 575 C C . ILE A 1 71 ? 15.635 9.542 -11.548 1.00 87.88 71 ILE A C 1
ATOM 577 O O . ILE A 1 71 ? 14.813 10.161 -10.878 1.00 87.88 71 ILE A O 1
ATOM 581 N N . PHE A 1 72 ? 16.928 9.503 -11.219 1.00 87.56 72 PHE A N 1
ATOM 582 C CA . PHE A 1 72 ? 17.515 10.191 -10.074 1.00 87.56 72 PHE A CA 1
ATOM 583 C C . PHE A 1 72 ? 17.215 11.701 -10.052 1.00 87.56 72 PHE A C 1
ATOM 585 O O . PHE A 1 72 ? 17.026 12.276 -8.978 1.00 87.56 72 PHE A O 1
ATOM 592 N N . TYR A 1 73 ? 17.120 12.351 -11.216 1.00 90.44 73 TYR A N 1
ATOM 593 C CA . TYR A 1 73 ? 16.786 13.777 -11.313 1.00 90.44 73 TYR A CA 1
ATOM 594 C C . TYR A 1 73 ? 15.319 14.087 -10.991 1.00 90.44 73 TYR A C 1
ATOM 596 O O . TYR A 1 73 ? 14.979 15.251 -10.798 1.00 90.44 73 TYR A O 1
ATOM 604 N N . TYR A 1 74 ? 14.467 13.065 -10.903 1.00 90.94 74 TYR A N 1
ATOM 605 C CA . TYR A 1 74 ? 13.050 13.171 -10.552 1.00 90.94 74 TYR A CA 1
ATOM 606 C C . TYR A 1 74 ? 12.772 12.714 -9.114 1.00 90.94 74 TYR A C 1
ATOM 608 O O . TYR A 1 74 ? 11.622 12.493 -8.750 1.00 90.94 74 TYR A O 1
ATOM 616 N N . ARG A 1 75 ? 13.807 12.578 -8.273 1.00 88.56 75 ARG A N 1
ATOM 617 C CA . ARG A 1 75 ? 13.682 12.112 -6.879 1.00 88.56 75 ARG A CA 1
ATOM 618 C C . ARG A 1 75 ? 12.665 12.894 -6.039 1.00 88.56 75 ARG A C 1
ATOM 620 O O . ARG A 1 75 ? 12.053 12.308 -5.157 1.00 88.56 75 ARG A O 1
ATOM 627 N N . ASP A 1 76 ? 12.460 14.176 -6.336 1.00 88.56 76 ASP A N 1
ATOM 628 C CA . ASP A 1 76 ? 11.514 15.033 -5.609 1.00 88.56 76 ASP A CA 1
ATOM 629 C C . ASP A 1 76 ? 10.046 14.755 -6.003 1.00 88.56 76 ASP A C 1
ATOM 631 O O . ASP A 1 76 ? 9.129 15.231 -5.344 1.00 88.56 76 ASP A O 1
ATOM 635 N N . GLN A 1 77 ? 9.813 13.968 -7.063 1.00 89.12 77 GLN A N 1
ATOM 636 C CA . GLN A 1 77 ? 8.486 13.517 -7.505 1.00 89.12 77 GLN A CA 1
ATOM 637 C C . GLN A 1 77 ? 8.103 12.137 -6.946 1.00 89.12 77 GLN A C 1
ATOM 639 O O . GLN A 1 77 ? 6.992 11.665 -7.179 1.00 89.12 77 GLN A O 1
ATOM 644 N N . TYR A 1 78 ? 9.017 11.450 -6.251 1.00 90.19 78 TYR A N 1
ATOM 645 C CA . TYR A 1 78 ? 8.732 10.136 -5.678 1.00 90.19 78 TYR A CA 1
ATOM 646 C C . TYR A 1 78 ? 7.714 10.257 -4.544 1.00 90.19 78 TYR A C 1
ATOM 648 O O . TYR A 1 78 ? 7.830 11.116 -3.672 1.00 90.19 78 TYR A O 1
ATOM 656 N N . GLY A 1 79 ? 6.738 9.351 -4.544 1.00 91.00 79 GLY A N 1
ATOM 657 C CA . GLY A 1 79 ? 5.755 9.254 -3.474 1.00 91.00 79 GLY A CA 1
ATOM 658 C C . GLY A 1 79 ? 6.247 8.425 -2.286 1.00 91.00 79 GLY A C 1
ATOM 659 O O . GLY A 1 79 ? 7.427 8.091 -2.153 1.00 91.00 79 GLY A O 1
ATOM 660 N N . TYR A 1 80 ? 5.287 8.040 -1.448 1.00 93.00 80 TYR A N 1
ATOM 661 C CA . TYR A 1 80 ? 5.496 7.198 -0.273 1.00 93.00 80 TYR A CA 1
ATOM 662 C C . TYR A 1 80 ? 4.587 5.970 -0.321 1.00 93.00 80 TYR A C 1
ATOM 664 O O . TYR A 1 80 ? 3.455 6.036 -0.803 1.00 93.00 80 TYR A O 1
ATOM 672 N N . GLY A 1 81 ? 5.090 4.843 0.164 1.00 94.31 81 GLY A N 1
ATOM 673 C CA . GLY A 1 81 ? 4.351 3.609 0.377 1.00 94.31 81 GLY A CA 1
ATOM 674 C C . GLY A 1 81 ? 3.618 3.574 1.707 1.00 94.31 81 GLY A C 1
ATOM 675 O O . GLY A 1 81 ? 3.440 4.589 2.378 1.00 94.31 81 GLY A O 1
ATOM 676 N N . GLY A 1 82 ? 3.157 2.377 2.048 1.00 95.44 82 GLY A N 1
ATOM 677 C CA . GLY A 1 82 ? 2.308 2.149 3.206 1.00 95.44 82 GLY A CA 1
ATOM 678 C C . GLY A 1 82 ? 2.982 1.312 4.277 1.00 95.44 82 GLY A C 1
ATOM 679 O O . GLY A 1 82 ? 4.077 0.770 4.096 1.00 95.44 82 GLY A O 1
ATOM 680 N N . HIS A 1 83 ? 2.271 1.171 5.386 1.00 97.38 83 HIS A N 1
ATOM 681 C CA . HIS A 1 83 ? 2.651 0.379 6.545 1.00 97.38 83 HIS A CA 1
ATOM 682 C C . HIS A 1 83 ? 1.536 -0.593 6.906 1.00 97.38 83 HIS A C 1
ATOM 684 O O . HIS A 1 83 ? 0.358 -0.244 6.808 1.00 97.38 83 HIS A O 1
ATOM 690 N N . TYR A 1 84 ? 1.919 -1.807 7.294 1.00 97.94 84 TYR A N 1
ATOM 691 C CA . TYR A 1 84 ? 0.996 -2.878 7.651 1.00 97.94 84 TYR A CA 1
ATOM 692 C C . TYR A 1 84 ? 0.949 -3.019 9.171 1.00 97.94 84 TYR A C 1
ATOM 694 O O . TYR A 1 84 ? 1.992 -3.098 9.824 1.00 97.94 84 TYR A O 1
ATOM 702 N N . PHE A 1 85 ? -0.260 -3.121 9.716 1.00 98.38 85 PHE A N 1
ATOM 703 C CA . PHE A 1 85 ? -0.507 -3.373 11.127 1.00 98.38 85 PHE A CA 1
ATOM 704 C C . PHE A 1 85 ? -1.518 -4.497 11.316 1.00 98.38 85 PHE A C 1
ATOM 706 O O . PHE A 1 85 ? -2.417 -4.702 10.497 1.00 98.38 85 PHE A O 1
ATOM 713 N N . LEU A 1 86 ? -1.412 -5.170 12.454 1.00 98.12 86 LEU A N 1
ATOM 714 C CA . LEU A 1 86 ? -2.541 -5.878 13.045 1.00 98.12 86 LEU A CA 1
ATOM 715 C C . LEU A 1 86 ? -3.032 -5.086 14.245 1.00 98.12 86 LEU A C 1
ATOM 717 O O . LEU A 1 86 ? -2.211 -4.590 15.012 1.00 98.12 86 LEU A O 1
ATOM 721 N N . MET A 1 87 ? -4.348 -4.960 14.400 1.00 98.50 87 MET A N 1
ATOM 722 C CA . MET A 1 87 ? -4.960 -4.216 15.503 1.00 98.50 87 MET A CA 1
ATOM 723 C C . MET A 1 87 ? -6.147 -4.971 16.097 1.00 98.50 87 MET A C 1
ATOM 725 O O . MET A 1 87 ? -7.021 -5.431 15.364 1.00 98.50 87 MET A O 1
ATOM 729 N N . LYS A 1 88 ? -6.204 -5.090 17.424 1.00 98.19 88 LYS A N 1
ATOM 730 C CA . LYS A 1 88 ? -7.347 -5.666 18.147 1.00 98.19 88 LYS A CA 1
ATOM 731 C C . LYS A 1 88 ? -7.839 -4.659 19.175 1.00 98.19 88 LYS A C 1
ATOM 733 O O . LYS A 1 88 ? -7.079 -4.269 20.057 1.00 98.19 88 LYS A O 1
ATOM 738 N N . PHE A 1 89 ? -9.084 -4.220 19.020 1.00 98.56 89 PHE A N 1
ATOM 739 C CA . PHE A 1 89 ? -9.715 -3.210 19.868 1.00 98.56 89 PHE A CA 1
ATOM 740 C C . PHE A 1 89 ? -10.557 -3.881 20.946 1.00 98.56 89 PHE A C 1
ATOM 742 O O . PHE A 1 89 ? -11.168 -4.920 20.696 1.00 98.56 89 PHE A O 1
ATOM 749 N N . THR A 1 90 ? -10.627 -3.265 22.122 1.00 98.12 90 THR A N 1
ATOM 750 C CA . THR A 1 90 ? -11.473 -3.728 23.223 1.00 98.12 90 THR A CA 1
ATOM 751 C C . THR A 1 90 ? -12.525 -2.677 23.596 1.00 98.12 90 THR A C 1
ATOM 753 O O . THR A 1 90 ? -12.293 -1.474 23.406 1.00 98.12 90 THR A O 1
ATOM 756 N N . PRO A 1 91 ? -13.689 -3.087 24.140 1.00 97.00 91 PRO A N 1
ATOM 757 C CA . PRO A 1 91 ? -14.730 -2.160 24.589 1.00 97.00 91 PRO A CA 1
ATOM 758 C C . PRO A 1 91 ? -14.240 -1.111 25.597 1.00 97.00 91 PRO A C 1
ATOM 760 O O . PRO A 1 91 ? -14.747 0.012 25.603 1.00 97.00 91 PRO A O 1
ATOM 763 N N . GLU A 1 92 ? -13.208 -1.427 26.384 1.00 96.88 92 GLU A N 1
ATOM 764 C CA . GLU A 1 92 ? -12.605 -0.556 27.403 1.00 96.88 92 GLU A CA 1
ATOM 765 C C . GLU A 1 92 ? -11.765 0.591 26.813 1.00 96.88 92 GLU A C 1
ATOM 767 O O . GLU A 1 92 ? -11.198 1.380 27.565 1.00 96.88 92 GLU A O 1
ATOM 772 N N . GLY A 1 93 ? -11.673 0.712 25.484 1.00 97.94 93 GLY A N 1
ATOM 773 C CA . GLY A 1 93 ? -10.894 1.774 24.838 1.00 97.94 93 GLY A CA 1
ATOM 774 C C . GLY A 1 93 ? -9.407 1.442 24.708 1.00 97.94 93 GLY A C 1
ATOM 775 O O . GLY A 1 93 ? -8.583 2.347 24.590 1.00 97.94 93 GLY A O 1
ATOM 776 N N . LYS A 1 94 ? -9.043 0.153 24.735 1.00 98.56 94 LYS A N 1
ATOM 777 C CA . LYS A 1 94 ? -7.675 -0.311 24.481 1.00 98.56 94 LYS A CA 1
ATOM 778 C C . LYS A 1 94 ? -7.533 -0.893 23.083 1.00 98.56 94 LYS A C 1
ATOM 780 O O . LYS A 1 94 ? -8.470 -1.459 22.528 1.00 98.56 94 LYS A O 1
ATOM 785 N N . VAL A 1 95 ? -6.334 -0.784 22.533 1.00 98.62 95 VAL A N 1
ATOM 786 C CA . VAL A 1 95 ? -5.950 -1.419 21.276 1.00 98.62 95 VAL A CA 1
ATOM 787 C C . VAL A 1 95 ? -4.578 -2.053 21.422 1.00 98.62 95 VAL A C 1
ATOM 789 O O . VAL A 1 95 ? -3.627 -1.400 21.854 1.00 98.62 95 VAL A O 1
ATOM 792 N N . THR A 1 96 ? -4.478 -3.321 21.050 1.00 98.12 96 THR A N 1
ATOM 793 C CA . THR A 1 96 ? -3.209 -4.039 20.919 1.00 98.12 96 THR A CA 1
ATOM 794 C C . THR A 1 96 ? -2.807 -4.043 19.453 1.00 98.12 96 THR A C 1
ATOM 796 O O . THR A 1 96 ? -3.650 -4.326 18.598 1.00 98.12 96 THR A O 1
ATOM 799 N N . MET A 1 97 ? -1.543 -3.744 19.145 1.00 97.88 97 MET A N 1
ATOM 800 C CA . MET A 1 97 ? -1.069 -3.705 17.762 1.00 97.88 97 MET A CA 1
ATOM 801 C C . MET A 1 97 ? 0.338 -4.259 17.534 1.00 97.88 97 MET A C 1
ATOM 803 O O . MET A 1 97 ? 1.184 -4.236 18.424 1.00 97.88 97 MET A O 1
ATOM 807 N N . LEU A 1 98 ? 0.567 -4.707 16.302 1.00 97.94 98 LEU A N 1
ATOM 808 C CA . LEU A 1 98 ? 1.862 -5.062 15.709 1.00 97.94 98 LEU A CA 1
ATOM 809 C C . LEU A 1 98 ? 2.077 -4.212 14.448 1.00 97.94 98 LEU A C 1
ATOM 811 O O . LEU A 1 98 ? 1.091 -3.794 13.839 1.00 97.94 98 LEU A O 1
ATOM 815 N N . ALA A 1 99 ? 3.326 -3.983 14.035 1.00 97.88 99 ALA A N 1
ATOM 816 C CA . ALA A 1 99 ? 3.666 -3.185 12.848 1.00 97.88 99 ALA A CA 1
ATOM 817 C C . ALA A 1 99 ? 4.812 -3.796 12.022 1.00 97.88 99 ALA A C 1
ATOM 819 O O . ALA A 1 99 ? 5.656 -4.510 12.548 1.00 97.88 99 ALA A O 1
ATOM 820 N N . ASP A 1 100 ? 4.863 -3.520 10.717 1.00 96.81 100 ASP A N 1
ATOM 821 C CA . ASP A 1 100 ? 5.830 -4.129 9.785 1.00 96.81 100 ASP A CA 1
ATOM 822 C C . ASP A 1 100 ? 7.162 -3.364 9.638 1.00 96.81 100 ASP A C 1
ATOM 824 O O . ASP A 1 100 ? 7.837 -3.452 8.602 1.00 96.81 100 ASP A O 1
ATOM 828 N N . PHE A 1 101 ? 7.538 -2.546 10.623 1.00 95.50 101 PHE A N 1
ATOM 829 C CA . PHE A 1 101 ? 8.694 -1.652 10.500 1.00 95.50 101 PHE A CA 1
ATOM 830 C C . PHE A 1 101 ? 10.002 -2.443 10.497 1.00 95.50 101 PHE A C 1
ATOM 832 O O . PHE A 1 101 ? 10.833 -2.316 9.590 1.00 95.50 101 PHE A O 1
ATOM 839 N N . ASP A 1 102 ? 10.129 -3.309 11.491 1.00 93.88 102 ASP A N 1
ATOM 840 C CA . ASP A 1 102 ? 11.263 -4.178 11.751 1.00 93.88 102 ASP A CA 1
ATOM 841 C C . ASP A 1 102 ? 10.823 -5.473 12.451 1.00 93.88 102 ASP A C 1
ATOM 843 O O . ASP A 1 102 ? 9.666 -5.618 12.855 1.00 93.88 102 ASP A O 1
ATOM 847 N N . ALA A 1 103 ? 11.778 -6.393 12.614 1.00 90.94 103 ALA A N 1
ATOM 848 C CA . ALA A 1 103 ? 11.563 -7.697 13.235 1.00 90.94 103 ALA A CA 1
ATOM 849 C C . ALA A 1 103 ? 11.070 -7.624 14.692 1.00 90.94 103 ALA A C 1
ATOM 851 O O . ALA A 1 103 ? 10.493 -8.586 15.178 1.00 90.94 103 ALA A O 1
ATOM 852 N N . ASN A 1 104 ? 11.309 -6.517 15.404 1.00 93.12 104 ASN A N 1
ATOM 853 C CA . ASN A 1 104 ? 10.842 -6.337 16.776 1.00 93.12 104 ASN A CA 1
ATOM 854 C C . ASN A 1 104 ? 9.387 -5.846 16.788 1.00 93.12 104 ASN A C 1
ATOM 856 O O . ASN A 1 104 ? 8.557 -6.406 17.500 1.00 93.12 104 ASN A O 1
ATOM 860 N N . SER A 1 105 ? 9.049 -4.848 15.968 1.00 95.94 105 SER A N 1
ATOM 861 C CA . SER A 1 105 ? 7.676 -4.337 15.835 1.00 95.94 105 SER A CA 1
ATOM 862 C C . SER A 1 105 ? 6.690 -5.360 15.256 1.00 95.94 105 SER A C 1
ATOM 864 O O . SER A 1 105 ? 5.501 -5.314 15.576 1.00 95.94 105 SER A O 1
ATOM 866 N N . SER A 1 106 ? 7.176 -6.313 14.453 1.00 94.00 106 SER A N 1
ATOM 867 C CA . SER A 1 106 ? 6.359 -7.391 13.887 1.00 94.00 106 SER A CA 1
ATOM 868 C C . SER A 1 106 ? 6.091 -8.520 14.881 1.00 94.00 106 SER A C 1
ATOM 870 O O . SER A 1 106 ? 5.153 -9.295 14.689 1.00 94.00 106 SER A O 1
ATOM 872 N N . SER A 1 107 ? 6.882 -8.607 15.955 1.00 90.88 107 SER A N 1
ATOM 873 C CA . SER A 1 107 ? 6.805 -9.679 16.950 1.00 90.88 107 SER A CA 1
ATOM 874 C C . SER A 1 107 ? 6.310 -9.240 18.327 1.00 90.88 107 SER A C 1
ATOM 876 O O . SER A 1 107 ? 5.879 -10.086 19.106 1.00 90.88 107 SER A O 1
ATOM 878 N N . LYS A 1 108 ? 6.421 -7.949 18.667 1.00 92.94 108 LYS A N 1
ATOM 879 C CA . LYS A 1 108 ? 6.152 -7.417 20.009 1.00 92.94 108 LYS A CA 1
ATOM 880 C C . LYS A 1 108 ? 4.848 -6.615 20.027 1.00 92.94 108 LYS A C 1
ATOM 882 O O . LYS A 1 108 ? 4.850 -5.469 19.583 1.00 92.94 108 LYS A O 1
ATOM 887 N N . PRO A 1 109 ? 3.745 -7.165 20.564 1.00 94.88 109 PRO A N 1
ATOM 888 C CA . PRO A 1 109 ? 2.504 -6.416 20.678 1.00 94.88 109 PRO A CA 1
ATOM 889 C C . PRO A 1 109 ? 2.683 -5.191 21.575 1.00 94.88 109 PRO A C 1
ATOM 891 O O . PRO A 1 109 ? 3.269 -5.282 22.657 1.00 94.88 109 PRO A O 1
ATOM 894 N N . GLN A 1 110 ? 2.152 -4.054 21.138 1.00 96.88 110 GLN A N 1
ATOM 895 C CA . GLN A 1 110 ? 2.077 -2.836 21.934 1.00 96.88 110 GLN A CA 1
ATOM 896 C C . GLN A 1 110 ? 0.617 -2.519 22.252 1.00 96.88 110 GLN A C 1
ATOM 898 O O . GLN A 1 110 ? -0.215 -2.428 21.349 1.00 96.88 110 GLN A O 1
ATOM 903 N N . GLU A 1 111 ? 0.310 -2.347 23.537 1.00 98.12 111 GLU A N 1
ATOM 904 C CA . GLU A 1 111 ? -0.991 -1.859 23.989 1.00 98.12 111 GLU A CA 1
ATOM 905 C C . GLU A 1 111 ? -0.998 -0.329 24.051 1.00 98.12 111 GLU A C 1
ATOM 907 O O . GLU A 1 111 ? -0.055 0.299 24.535 1.00 98.12 111 GLU A O 1
ATOM 912 N N . SER A 1 112 ? -2.085 0.272 23.583 1.00 98.25 112 SER A N 1
ATOM 913 C CA . SER A 1 112 ? -2.350 1.707 23.681 1.00 98.25 112 SER A CA 1
ATOM 914 C C . SER A 1 112 ? -3.841 1.973 23.870 1.00 98.25 112 SER A C 1
ATOM 916 O O . SER A 1 112 ? -4.644 1.041 23.924 1.00 98.25 112 SER A O 1
ATOM 918 N N . GLN A 1 113 ? -4.216 3.241 23.976 1.00 98.62 113 GLN A N 1
ATOM 919 C CA . GLN A 1 113 ? -5.599 3.679 24.114 1.00 98.62 113 GLN A CA 1
ATOM 920 C C . GLN A 1 113 ? -6.110 4.285 22.809 1.00 98.62 113 GLN A C 1
ATOM 922 O O . GLN A 1 113 ? -5.345 4.860 22.029 1.00 98.62 113 GLN A O 1
ATOM 927 N N . PHE A 1 114 ? -7.412 4.147 22.588 1.00 98.56 114 PHE A N 1
ATOM 928 C CA . PHE A 1 114 ? -8.112 4.789 21.488 1.00 98.56 114 PHE A CA 1
ATOM 929 C C . PHE A 1 114 ? -9.415 5.420 21.973 1.00 98.56 114 PHE A C 1
ATOM 931 O O . PHE A 1 114 ? -10.032 4.969 22.939 1.00 98.56 114 PHE A O 1
ATOM 938 N N . GLU A 1 115 ? -9.859 6.440 21.254 1.00 98.12 115 GLU A N 1
ATOM 939 C CA . GLU A 1 115 ? -11.145 7.087 21.463 1.00 98.12 115 GLU A CA 1
ATOM 940 C C . GLU A 1 115 ? -11.870 7.251 20.131 1.00 98.12 115 GLU A C 1
ATOM 942 O O . GLU A 1 115 ? -11.246 7.361 19.075 1.00 98.12 115 GLU A O 1
ATOM 947 N N . ILE A 1 116 ? -13.202 7.283 20.195 1.00 98.06 116 ILE A N 1
ATOM 948 C CA . ILE A 1 116 ? -14.037 7.694 19.070 1.00 98.06 116 ILE A CA 1
ATOM 949 C C . ILE A 1 116 ? -14.796 8.942 19.479 1.00 98.06 116 ILE A C 1
ATOM 951 O O . ILE A 1 116 ? -15.473 8.957 20.510 1.00 98.06 116 ILE A O 1
ATOM 955 N N . LYS A 1 117 ? -14.678 9.979 18.657 1.00 95.56 117 LYS A N 1
ATOM 956 C CA . LYS A 1 117 ? -15.325 11.275 18.858 1.00 95.56 117 LYS A CA 1
ATOM 957 C C . LYS A 1 117 ? -16.190 11.608 17.656 1.00 95.56 117 LYS A C 1
ATOM 959 O O . LYS A 1 117 ? -15.979 11.108 16.555 1.00 95.56 117 LYS A O 1
ATOM 964 N N . GLN A 1 118 ? -17.169 12.476 17.874 1.00 93.12 118 GLN A N 1
ATOM 965 C CA . GLN A 1 118 ? -17.967 13.051 16.803 1.00 93.12 118 GLN A CA 1
ATOM 966 C C . GLN A 1 118 ? -17.849 14.569 16.853 1.00 93.12 118 GLN A C 1
ATOM 968 O O . GLN A 1 118 ? -18.398 15.206 17.750 1.00 93.12 118 GLN A O 1
ATOM 973 N N . ASN A 1 119 ? -17.168 15.125 15.852 1.00 85.06 119 ASN A N 1
ATOM 974 C CA . ASN A 1 119 ? -17.205 16.547 15.523 1.00 85.06 119 ASN A CA 1
ATOM 975 C C . ASN A 1 119 ? -18.024 16.698 14.228 1.00 85.06 119 ASN A C 1
ATOM 977 O O . ASN A 1 119 ? -19.112 16.133 14.101 1.00 85.06 119 ASN A O 1
ATOM 981 N N . THR A 1 120 ? -17.478 17.380 13.219 1.00 85.88 120 THR A N 1
ATOM 982 C CA . THR A 1 120 ? -18.022 17.367 11.851 1.00 85.88 120 THR A CA 1
ATOM 983 C C . THR A 1 120 ? -18.029 15.955 11.250 1.00 85.88 120 THR A C 1
ATOM 985 O O . THR A 1 120 ? -18.939 15.608 10.504 1.00 85.88 120 THR A O 1
ATOM 988 N N . PHE A 1 121 ? -17.044 15.126 11.608 1.00 89.69 121 PHE A N 1
ATOM 989 C CA . PHE A 1 121 ? -16.923 13.725 11.198 1.00 89.69 121 PHE A CA 1
ATOM 990 C C . PHE A 1 121 ? -16.778 12.822 12.428 1.00 89.69 121 PHE A C 1
ATOM 992 O O . PHE A 1 121 ? -16.372 13.288 13.498 1.00 89.69 121 PHE A O 1
ATOM 999 N N . THR A 1 122 ? -17.112 11.540 12.268 1.00 95.69 122 THR A N 1
ATOM 1000 C CA . THR A 1 122 ? -16.752 10.499 13.238 1.00 95.69 122 THR A CA 1
ATOM 1001 C C . THR A 1 122 ? -15.255 10.242 13.120 1.00 95.69 122 THR A C 1
ATOM 1003 O O . THR A 1 122 ? -14.763 9.953 12.030 1.00 95.69 122 THR A O 1
ATOM 1006 N N . GLU A 1 123 ? -14.526 10.375 14.218 1.00 96.44 123 GLU A N 1
ATOM 1007 C CA . GLU A 1 123 ? -13.066 10.342 14.255 1.00 96.44 123 GLU A CA 1
ATOM 1008 C C . GLU A 1 123 ? -12.591 9.226 15.183 1.00 96.44 123 GLU A C 1
ATOM 1010 O O . GLU A 1 123 ? -13.089 9.104 16.301 1.00 96.44 123 GLU A O 1
ATOM 1015 N N . LEU A 1 124 ? -11.639 8.422 14.710 1.00 97.75 124 LEU A N 1
ATOM 1016 C CA . LEU A 1 124 ? -10.864 7.473 15.502 1.00 97.75 124 LEU A CA 1
ATOM 1017 C C . LEU A 1 124 ? -9.522 8.118 15.861 1.00 97.75 124 LEU A C 1
ATOM 1019 O O . LEU A 1 124 ? -8.737 8.423 14.964 1.00 97.75 124 LEU A O 1
ATOM 1023 N N . SER A 1 125 ? -9.243 8.250 17.154 1.00 97.75 125 SER A N 1
ATOM 1024 C CA . SER A 1 125 ? -7.997 8.818 17.676 1.00 97.75 125 SER A CA 1
ATOM 1025 C C . SER A 1 125 ? -7.233 7.789 18.494 1.00 97.75 125 SER A C 1
ATOM 1027 O O . SER A 1 125 ? -7.808 7.152 19.377 1.00 97.75 125 SER A O 1
ATOM 1029 N N . PHE A 1 126 ? -5.928 7.666 18.268 1.00 98.12 126 PHE A N 1
ATOM 1030 C CA . PHE A 1 126 ? -5.030 6.949 19.174 1.00 98.12 126 PHE A CA 1
ATOM 1031 C C . PHE A 1 126 ? -4.467 7.930 20.204 1.00 98.12 126 PHE A C 1
ATOM 1033 O O . PHE A 1 126 ? -3.705 8.823 19.852 1.00 98.12 126 PHE A O 1
ATOM 1040 N N . THR A 1 127 ? -4.847 7.783 21.473 1.00 97.44 127 THR A N 1
ATOM 1041 C CA . THR A 1 127 ? -4.598 8.803 22.510 1.00 97.44 127 THR A CA 1
ATOM 1042 C C . THR A 1 127 ? -3.340 8.562 23.337 1.00 97.44 127 THR A C 1
ATOM 1044 O O . THR A 1 127 ? -2.886 9.460 24.044 1.00 97.44 127 THR A O 1
ATOM 1047 N N . THR A 1 128 ? -2.742 7.371 23.244 1.00 97.88 128 THR A N 1
ATOM 1048 C CA . THR A 1 128 ? -1.437 7.072 23.847 1.00 97.88 128 THR A CA 1
ATOM 1049 C C . THR A 1 128 ? -0.454 6.530 22.816 1.00 97.88 128 THR A C 1
ATOM 1051 O O . THR A 1 128 ? -0.838 5.947 21.801 1.00 97.88 128 THR A O 1
ATOM 1054 N N . TYR A 1 129 ? 0.838 6.740 23.082 1.00 97.69 129 TYR A N 1
ATOM 1055 C CA . TYR A 1 129 ? 1.919 6.442 22.145 1.00 97.69 129 TYR A CA 1
ATOM 1056 C C . TYR A 1 129 ? 1.939 4.971 21.695 1.00 97.69 129 TYR A C 1
ATOM 1058 O O . TYR A 1 129 ? 1.882 4.052 22.515 1.00 97.69 129 TYR A O 1
ATOM 1066 N N . ASN A 1 130 ? 2.062 4.760 20.381 1.00 97.56 130 ASN A N 1
ATOM 1067 C CA . ASN A 1 130 ? 2.054 3.451 19.719 1.00 97.56 130 ASN A CA 1
ATOM 1068 C C . ASN A 1 130 ? 2.782 3.482 18.362 1.00 97.56 130 ASN A C 1
ATOM 1070 O O . ASN A 1 130 ? 3.388 4.492 18.002 1.00 97.56 130 ASN A O 1
ATOM 1074 N N . TYR A 1 131 ? 2.719 2.391 17.592 1.00 98.19 131 TYR A N 1
ATOM 1075 C CA . TYR A 1 131 ? 3.392 2.308 16.292 1.00 98.19 131 TYR A CA 1
ATOM 1076 C C . TYR A 1 131 ? 2.867 3.306 15.246 1.00 98.19 131 TYR A C 1
ATOM 1078 O O . TYR A 1 131 ? 3.644 3.742 14.402 1.00 98.19 131 TYR A O 1
ATOM 1086 N N . ILE A 1 132 ? 1.605 3.745 15.316 1.00 97.56 132 ILE A N 1
ATOM 1087 C CA . ILE A 1 132 ? 1.091 4.807 14.432 1.00 97.56 132 ILE A CA 1
ATOM 1088 C C . ILE A 1 132 ? 1.805 6.135 14.710 1.00 97.56 132 ILE A C 1
ATOM 1090 O O . ILE A 1 132 ? 2.194 6.835 13.777 1.00 97.56 132 ILE A O 1
ATOM 1094 N N . HIS A 1 133 ? 2.071 6.447 15.982 1.00 97.38 133 HIS A N 1
ATOM 1095 C CA . HIS A 1 133 ? 2.776 7.671 16.369 1.00 97.38 133 HIS A CA 1
ATOM 1096 C C . HIS A 1 133 ? 4.220 7.726 15.855 1.00 97.38 133 HIS A C 1
ATOM 1098 O O . HIS A 1 133 ? 4.748 8.813 15.648 1.00 97.38 133 HIS A O 1
ATOM 1104 N N . GLN A 1 134 ? 4.863 6.584 15.588 1.00 96.94 134 GLN A N 1
ATOM 1105 C CA . GLN A 1 134 ? 6.203 6.562 14.984 1.00 96.94 134 GLN A CA 1
ATOM 1106 C C . GLN A 1 134 ? 6.213 7.091 13.544 1.00 96.94 134 GLN A C 1
ATOM 1108 O O . GLN A 1 134 ? 7.243 7.572 13.071 1.00 96.94 134 GLN A O 1
ATOM 1113 N N . LEU A 1 135 ? 5.067 7.049 12.859 1.00 95.94 135 LEU A N 1
ATOM 1114 C CA . LEU A 1 135 ? 4.906 7.611 11.519 1.00 95.94 135 LEU A CA 1
ATOM 1115 C C . LEU A 1 135 ? 4.671 9.129 11.541 1.00 95.94 135 LEU A C 1
ATOM 1117 O O . LEU A 1 135 ? 4.772 9.772 10.498 1.00 95.94 135 LEU A O 1
ATOM 1121 N N . VAL A 1 136 ? 4.375 9.714 12.707 1.00 95.19 136 VAL A N 1
ATOM 1122 C CA . VAL A 1 136 ? 4.156 11.156 12.891 1.00 95.19 136 VAL A CA 1
ATOM 1123 C C . VAL A 1 136 ? 5.516 11.853 12.980 1.00 95.19 136 VAL A C 1
ATOM 1125 O O . VAL A 1 136 ? 6.038 12.132 14.056 1.00 95.19 136 VAL A O 1
ATOM 1128 N N . ASN A 1 137 ? 6.133 12.080 11.824 1.00 94.06 137 ASN A N 1
ATOM 1129 C CA . ASN A 1 137 ? 7.437 12.727 11.693 1.00 94.06 137 ASN A CA 1
ATOM 1130 C C . ASN A 1 137 ? 7.525 13.516 10.373 1.00 94.06 137 ASN A C 1
ATOM 1132 O O . ASN A 1 137 ? 6.650 13.392 9.520 1.00 94.06 137 ASN A O 1
ATOM 1136 N N . GLU A 1 138 ? 8.582 14.310 10.189 1.00 91.19 138 GLU A N 1
ATOM 1137 C CA . GLU A 1 138 ? 8.762 15.159 8.995 1.00 91.19 138 GLU A CA 1
ATOM 1138 C C . GLU A 1 138 ? 8.839 14.367 7.680 1.00 91.19 138 GLU A C 1
ATOM 1140 O O . GLU A 1 138 ? 8.460 14.865 6.623 1.00 91.19 138 GLU A O 1
ATOM 1145 N N . GLN A 1 139 ? 9.327 13.125 7.720 1.00 89.56 139 GLN A N 1
ATOM 1146 C CA . GLN A 1 139 ? 9.490 12.319 6.516 1.00 89.56 139 GLN A CA 1
ATOM 1147 C C . GLN A 1 139 ? 8.157 11.728 6.049 1.00 89.56 139 GLN A C 1
ATOM 1149 O O . GLN A 1 139 ? 7.827 11.840 4.868 1.00 89.56 139 GLN A O 1
ATOM 1154 N N . LEU A 1 140 ? 7.431 11.070 6.956 1.00 91.75 140 LEU A N 1
ATOM 1155 C CA . LEU A 1 140 ? 6.238 10.270 6.652 1.00 91.75 140 LEU A CA 1
ATOM 1156 C C . LEU A 1 140 ? 4.926 11.010 6.905 1.00 91.75 140 LEU A C 1
ATOM 1158 O O . LEU A 1 140 ? 3.885 10.518 6.480 1.00 91.75 140 LEU A O 1
ATOM 1162 N N . GLU A 1 141 ? 4.976 12.149 7.597 1.00 92.38 141 GLU A N 1
ATOM 1163 C CA . GLU A 1 141 ? 3.856 13.062 7.860 1.00 92.38 141 GLU A CA 1
ATOM 1164 C C . GLU A 1 141 ? 2.591 12.384 8.413 1.00 92.38 141 GLU A C 1
ATOM 1166 O O . GLU A 1 141 ? 1.476 12.887 8.269 1.00 92.38 141 GLU A O 1
ATOM 1171 N N . GLY A 1 142 ? 2.764 11.254 9.106 1.00 93.19 142 GLY A N 1
ATOM 1172 C CA . GLY A 1 142 ? 1.675 10.468 9.660 1.00 93.19 142 GLY A CA 1
ATOM 1173 C C . GLY A 1 142 ? 0.817 11.232 10.663 1.00 93.19 142 GLY A C 1
ATOM 1174 O O . GLY A 1 142 ? 1.183 12.296 11.167 1.00 93.19 142 GLY A O 1
ATOM 1175 N N . LYS A 1 143 ? -0.347 10.652 10.967 1.00 94.25 143 LYS A N 1
ATOM 1176 C CA . LYS A 1 143 ? -1.356 11.180 11.885 1.00 94.25 143 LYS A CA 1
ATOM 1177 C C . LYS A 1 143 ? -1.825 10.060 12.801 1.00 94.25 143 LYS A C 1
ATOM 1179 O O . LYS A 1 143 ? -1.722 8.889 12.445 1.00 94.25 143 LYS A O 1
ATOM 1184 N N . SER A 1 144 ? -2.331 10.445 13.963 1.00 95.31 144 SER A N 1
ATOM 1185 C CA . SER A 1 144 ? -2.947 9.565 14.962 1.00 95.31 144 SER A CA 1
ATOM 1186 C C . SER A 1 144 ? -4.472 9.683 14.998 1.00 95.31 144 SER A C 1
ATOM 1188 O O . SER A 1 144 ? -5.110 8.937 15.738 1.00 95.31 144 SER A O 1
ATOM 1190 N N . ASP A 1 145 ? -5.038 10.592 14.200 1.00 94.50 145 ASP A N 1
ATOM 1191 C CA . ASP A 1 145 ? -6.462 10.913 14.142 1.00 94.50 145 ASP A CA 1
ATOM 1192 C C . ASP A 1 145 ? -6.989 10.675 12.726 1.00 94.50 145 ASP A C 1
ATOM 1194 O O . ASP A 1 145 ? -6.440 11.178 11.738 1.00 94.50 145 ASP A O 1
ATOM 1198 N N . PHE A 1 146 ? -8.051 9.879 12.630 1.00 94.88 146 PHE A N 1
ATOM 1199 C CA . PHE A 1 146 ? -8.567 9.357 11.374 1.00 94.88 146 PHE A CA 1
ATOM 1200 C C . PHE A 1 146 ? -10.070 9.588 11.261 1.00 94.88 146 PHE A C 1
ATOM 1202 O O . PHE A 1 146 ? -10.863 9.077 12.049 1.00 94.88 146 PHE A O 1
ATOM 1209 N N . LEU A 1 147 ? -10.474 10.323 10.230 1.00 94.19 147 LEU A N 1
ATOM 1210 C CA . LEU A 1 147 ? -11.867 10.633 9.938 1.00 94.19 147 LEU A CA 1
ATOM 1211 C C . LEU A 1 147 ? -12.497 9.481 9.158 1.00 94.19 147 LEU A C 1
ATOM 1213 O O . LEU A 1 147 ? -12.086 9.195 8.028 1.00 94.19 147 LEU A O 1
ATOM 1217 N N . TYR A 1 148 ? -13.506 8.838 9.738 1.00 94.31 148 TYR A N 1
ATOM 1218 C CA . TYR A 1 148 ? -14.240 7.762 9.085 1.00 94.31 148 TYR A CA 1
ATOM 1219 C C . TYR A 1 148 ? -14.975 8.280 7.845 1.00 94.31 148 TYR A C 1
ATOM 1221 O O . TYR A 1 148 ? -15.649 9.312 7.883 1.00 94.31 148 TYR A O 1
ATOM 1229 N N . LEU A 1 149 ? -14.830 7.559 6.732 1.00 90.81 149 LEU A N 1
ATOM 1230 C CA . LEU A 1 149 ? -15.458 7.903 5.460 1.00 90.81 149 LEU A CA 1
ATOM 1231 C C . LEU A 1 149 ? -16.670 7.029 5.170 1.00 90.81 149 LEU A C 1
ATOM 1233 O O . LEU A 1 149 ? -17.776 7.535 4.999 1.00 90.81 149 LEU A O 1
ATOM 1237 N N . ARG A 1 150 ? -16.425 5.729 4.995 1.00 90.00 150 ARG A N 1
ATOM 1238 C CA . ARG A 1 150 ? -17.411 4.727 4.574 1.00 90.00 150 ARG A CA 1
ATOM 1239 C C . ARG A 1 150 ? -16.803 3.328 4.628 1.00 90.00 150 ARG A C 1
ATOM 1241 O O . ARG A 1 150 ? -15.591 3.181 4.782 1.00 90.00 150 ARG A O 1
ATOM 1248 N N . LYS A 1 151 ? -17.644 2.329 4.370 1.00 92.00 151 LYS A N 1
ATOM 1249 C CA . LYS A 1 151 ? -17.215 0.992 3.957 1.00 92.00 151 LYS A CA 1
ATOM 1250 C C . LYS A 1 151 ? -16.980 0.930 2.445 1.00 92.00 151 LYS A C 1
ATOM 1252 O O . LYS A 1 151 ? -17.701 1.586 1.687 1.00 92.00 151 LYS A O 1
ATOM 1257 N N . ASP A 1 152 ? -15.960 0.193 2.012 1.00 88.12 152 ASP A N 1
ATOM 1258 C CA . ASP A 1 152 ? -15.753 -0.126 0.594 1.00 88.12 152 ASP A CA 1
ATOM 1259 C C . ASP A 1 152 ? -16.577 -1.349 0.148 1.00 88.12 152 ASP A C 1
ATOM 1261 O O . ASP A 1 152 ? -17.434 -1.845 0.884 1.00 88.12 152 ASP A O 1
ATOM 1265 N N . PHE A 1 153 ? -16.352 -1.802 -1.089 1.00 84.25 153 PHE A N 1
ATOM 1266 C CA . PHE A 1 153 ? -17.030 -2.966 -1.661 1.00 84.25 153 PHE A CA 1
ATOM 1267 C C . PHE A 1 153 ? -16.838 -4.237 -0.815 1.00 84.25 153 PHE A C 1
ATOM 1269 O O . PHE A 1 153 ? -17.804 -4.966 -0.588 1.00 84.25 153 PHE A O 1
ATOM 1276 N N . ASP A 1 154 ? -15.647 -4.429 -0.247 1.00 88.50 154 ASP A N 1
ATOM 1277 C CA . ASP A 1 154 ? -15.294 -5.580 0.592 1.00 88.50 154 ASP A CA 1
ATOM 1278 C C . ASP A 1 154 ? -15.681 -5.391 2.067 1.00 88.50 154 ASP A C 1
ATOM 1280 O O . ASP A 1 154 ? -15.296 -6.185 2.925 1.00 88.50 154 ASP A O 1
ATOM 1284 N N . GLN A 1 155 ? -16.459 -4.348 2.377 1.00 92.69 155 GLN A N 1
ATOM 1285 C CA . GLN A 1 155 ? -16.842 -3.955 3.734 1.00 92.69 155 GLN A CA 1
ATOM 1286 C C . GLN A 1 155 ? -15.673 -3.480 4.611 1.00 92.69 155 GLN A C 1
ATOM 1288 O O . GLN A 1 155 ? -15.827 -3.378 5.832 1.00 92.69 155 GLN A O 1
ATOM 1293 N N . ASN A 1 156 ? -14.531 -3.127 4.014 1.00 95.06 156 ASN A N 1
ATOM 1294 C CA . ASN A 1 156 ? -13.408 -2.558 4.751 1.00 95.06 156 ASN A CA 1
ATOM 1295 C C . ASN A 1 156 ? -13.740 -1.140 5.201 1.00 95.06 156 ASN A C 1
ATOM 1297 O O . ASN A 1 156 ? -14.326 -0.364 4.441 1.00 95.06 156 ASN A O 1
ATOM 1301 N N . LEU A 1 157 ? -13.312 -0.762 6.405 1.00 96.81 157 LEU A N 1
ATOM 1302 C CA . LEU A 1 157 ? -13.467 0.616 6.864 1.00 96.81 157 LEU A CA 1
ATOM 1303 C C . LEU A 1 157 ? -12.405 1.489 6.201 1.00 96.81 157 LEU A C 1
ATOM 1305 O O . LEU A 1 157 ? -11.210 1.208 6.302 1.00 96.81 157 LEU A O 1
ATOM 1309 N N . LEU A 1 158 ? -12.843 2.563 5.552 1.00 93.75 158 LEU A N 1
ATOM 1310 C CA . LEU A 1 158 ? -11.965 3.577 4.988 1.00 93.75 158 LEU A CA 1
ATOM 1311 C C . LEU A 1 158 ? -11.974 4.818 5.871 1.00 93.75 158 LEU A C 1
ATOM 1313 O O . LEU A 1 158 ? -13.041 5.350 6.193 1.00 93.75 158 LEU A O 1
ATOM 1317 N N . PHE A 1 159 ? -10.786 5.327 6.178 1.00 93.50 159 PHE A N 1
ATOM 1318 C CA . PHE A 1 159 ? -10.621 6.624 6.819 1.00 93.50 159 PHE A CA 1
ATOM 1319 C C . PHE A 1 159 ? -9.628 7.487 6.041 1.00 93.50 159 PHE A C 1
ATOM 1321 O O . PHE A 1 159 ? -8.794 6.987 5.279 1.00 93.50 159 PHE A O 1
ATOM 1328 N N . LYS A 1 160 ? -9.717 8.796 6.271 1.00 90.12 160 LYS A N 1
ATOM 1329 C CA . LYS A 1 160 ? -8.757 9.800 5.799 1.00 90.12 160 LYS A CA 1
ATOM 1330 C C . LYS A 1 160 ? -8.182 10.593 6.965 1.00 90.12 160 LYS A C 1
ATOM 1332 O O . LYS A 1 160 ? -8.704 10.539 8.076 1.00 90.12 160 LYS A O 1
ATOM 1337 N N . THR A 1 161 ? -7.155 11.380 6.690 1.00 88.19 161 THR A N 1
ATOM 1338 C CA . THR A 1 161 ? -6.627 12.385 7.616 1.00 88.19 161 THR A CA 1
ATOM 1339 C C . THR A 1 161 ? -7.282 13.751 7.359 1.00 88.19 161 THR A C 1
ATOM 1341 O O . THR A 1 161 ? -8.008 13.952 6.380 1.00 88.19 161 THR A O 1
ATOM 1344 N N . THR A 1 162 ? -7.026 14.722 8.235 1.00 78.12 162 THR A N 1
ATOM 1345 C CA . THR A 1 162 ? -7.443 16.124 8.053 1.00 78.12 162 THR A CA 1
ATOM 1346 C C . THR A 1 162 ? -6.647 16.864 6.971 1.00 78.12 162 THR A C 1
ATOM 1348 O O . THR A 1 162 ? -7.107 17.900 6.495 1.00 78.12 162 THR A O 1
ATOM 1351 N N . ASN A 1 163 ? -5.495 16.333 6.547 1.00 69.06 163 ASN A N 1
ATOM 1352 C CA . ASN A 1 163 ? -4.604 16.971 5.575 1.00 69.06 163 ASN A CA 1
ATOM 1353 C C . ASN A 1 163 ? -5.030 16.758 4.110 1.00 69.06 163 ASN A C 1
ATOM 1355 O O . ASN A 1 163 ? -4.630 17.533 3.241 1.00 69.06 163 ASN A O 1
ATOM 1359 N N . SER A 1 164 ? -5.860 15.754 3.802 1.00 61.19 164 SER A N 1
ATOM 1360 C CA . SER A 1 164 ? -6.243 15.461 2.414 1.00 61.19 164 SER A CA 1
ATOM 1361 C C . SER A 1 164 ? -7.481 16.267 1.975 1.00 61.19 164 SER A C 1
ATOM 1363 O O . SER A 1 164 ? -8.628 15.827 2.129 1.00 61.19 164 SER A O 1
ATOM 1365 N N . ILE A 1 165 ? -7.271 17.452 1.397 1.00 52.03 165 ILE A N 1
ATOM 1366 C CA . ILE A 1 165 ? -8.310 18.143 0.600 1.00 52.03 165 ILE A CA 1
ATOM 1367 C C . ILE A 1 165 ? -8.372 17.543 -0.820 1.00 52.03 165 ILE A C 1
ATOM 1369 O O . ILE A 1 165 ? -9.405 17.599 -1.487 1.00 52.03 165 ILE A O 1
ATOM 1373 N N . GLU A 1 166 ? -7.284 16.912 -1.269 1.00 57.22 166 GLU A N 1
ATOM 1374 C CA . GLU A 1 166 ? -7.144 16.364 -2.616 1.00 57.22 166 GLU A CA 1
ATOM 1375 C C . GLU A 1 166 ? -7.542 14.878 -2.694 1.00 57.22 166 GLU A C 1
ATOM 1377 O O . GLU A 1 166 ? -7.141 14.079 -1.841 1.00 57.22 166 GLU A O 1
ATOM 1382 N N . PRO A 1 167 ? -8.309 14.469 -3.723 1.00 52.22 167 PRO A N 1
ATOM 1383 C CA . PRO A 1 167 ? -8.584 13.063 -3.988 1.00 52.22 167 PRO A CA 1
ATOM 1384 C C . PRO A 1 167 ? -7.290 12.258 -4.162 1.00 52.22 167 PRO A C 1
ATOM 1386 O O . PRO A 1 167 ? -6.363 12.697 -4.834 1.00 52.22 167 PRO A O 1
ATOM 1389 N N . ALA A 1 168 ? -7.276 11.032 -3.633 1.00 59.09 168 ALA A N 1
ATOM 1390 C CA . ALA A 1 168 ? -6.221 10.042 -3.864 1.00 59.09 168 ALA A CA 1
ATOM 1391 C C . ALA A 1 168 ? -4.855 10.326 -3.199 1.00 59.09 168 ALA A C 1
ATOM 1393 O O . ALA A 1 168 ? -3.826 9.798 -3.640 1.00 59.09 168 ALA A O 1
ATOM 1394 N N . ARG A 1 169 ? -4.886 11.090 -2.099 1.00 68.25 169 ARG A N 1
ATOM 1395 C CA . ARG A 1 169 ? -3.798 11.253 -1.129 1.00 68.25 169 ARG A CA 1
ATOM 1396 C C . ARG A 1 169 ? -4.252 10.778 0.248 1.00 68.25 169 ARG A C 1
ATOM 1398 O O . ARG A 1 169 ? -5.397 11.014 0.604 1.00 68.25 169 ARG A O 1
ATOM 1405 N N . GLU A 1 170 ? -3.351 10.104 0.959 1.00 71.12 170 GLU A N 1
ATOM 1406 C CA . GLU A 1 170 ? -3.478 9.607 2.342 1.00 71.12 170 GLU A CA 1
ATOM 1407 C C . GLU A 1 170 ? -4.747 8.811 2.692 1.00 71.12 170 GLU A C 1
ATOM 1409 O O . GLU A 1 170 ? -5.867 9.315 2.701 1.00 71.12 170 GLU A O 1
ATOM 1414 N N . TYR A 1 171 ? -4.588 7.547 3.072 1.00 84.94 171 TYR A N 1
ATOM 1415 C CA . TYR A 1 171 ? -5.721 6.761 3.557 1.00 84.94 171 TYR A CA 1
ATOM 1416 C C . TYR A 1 171 ? -5.269 5.629 4.465 1.00 84.94 171 TYR A C 1
ATOM 1418 O O . TYR A 1 171 ? -4.155 5.105 4.360 1.00 84.94 171 TYR A O 1
ATOM 1426 N N . ILE A 1 172 ? -6.182 5.239 5.344 1.00 93.44 172 ILE A N 1
ATOM 1427 C CA . ILE A 1 172 ? -6.049 4.061 6.186 1.00 93.44 172 ILE A CA 1
ATOM 1428 C C . ILE A 1 172 ? -7.244 3.143 5.924 1.00 93.44 172 ILE A C 1
ATOM 1430 O O . ILE A 1 172 ? -8.394 3.588 5.869 1.00 93.44 172 ILE A O 1
ATOM 1434 N N . VAL A 1 173 ? -6.952 1.867 5.687 1.00 95.31 173 VAL A N 1
ATOM 1435 C CA . VAL A 1 173 ? -7.951 0.831 5.397 1.00 95.31 173 VAL A CA 1
ATOM 1436 C C . VAL A 1 173 ? -7.892 -0.214 6.486 1.00 95.31 173 VAL A C 1
ATOM 1438 O O . VAL A 1 173 ? -6.810 -0.722 6.771 1.00 95.31 173 VAL A O 1
ATOM 1441 N N . PHE A 1 174 ? -9.047 -0.553 7.045 1.00 98.25 174 PHE A N 1
ATOM 1442 C CA . PHE A 1 174 ? -9.197 -1.637 8.003 1.00 98.25 174 PHE A CA 1
ATOM 1443 C C . PHE A 1 174 ? -9.972 -2.772 7.343 1.00 98.25 174 PHE A C 1
ATOM 1445 O O . PHE A 1 174 ? -11.168 -2.651 7.077 1.00 98.25 174 PHE A O 1
ATOM 1452 N N . GLU A 1 175 ? -9.281 -3.877 7.107 1.00 97.31 175 GLU A N 1
ATOM 1453 C CA . GLU A 1 175 ? -9.846 -5.137 6.645 1.00 97.31 175 GLU A CA 1
ATOM 1454 C C . GLU A 1 175 ? -10.094 -6.040 7.853 1.00 97.31 175 GLU A C 1
ATOM 1456 O O . GLU A 1 175 ? -9.194 -6.298 8.661 1.00 97.31 175 GLU A O 1
ATOM 1461 N N . LYS A 1 176 ? -11.338 -6.496 8.015 1.00 97.50 176 LYS A N 1
ATOM 1462 C CA . LYS A 1 176 ? -11.713 -7.350 9.144 1.00 97.50 176 LYS A CA 1
ATOM 1463 C C . LYS A 1 176 ? -11.041 -8.710 8.989 1.00 97.50 176 LYS A C 1
ATOM 1465 O O . LYS A 1 176 ? -11.198 -9.369 7.962 1.00 97.50 176 LYS A O 1
ATOM 1470 N N . LEU A 1 177 ? -10.316 -9.152 10.015 1.00 96.69 177 LEU A N 1
ATOM 1471 C CA . LEU A 1 177 ? -9.692 -10.468 9.983 1.00 96.69 177 LEU A CA 1
ATOM 1472 C C . LEU A 1 177 ? -10.758 -11.561 10.042 1.00 96.69 177 LEU A C 1
ATOM 1474 O O . LEU A 1 177 ? -11.701 -11.500 10.831 1.00 96.69 177 LEU A O 1
ATOM 1478 N N . LYS A 1 178 ? -10.585 -12.579 9.199 1.00 92.50 178 LYS A N 1
ATOM 1479 C CA . LYS A 1 178 ? -11.509 -13.715 9.093 1.00 92.50 178 LYS A CA 1
ATOM 1480 C C . LYS A 1 178 ? -11.223 -14.801 10.124 1.00 92.50 178 LYS A C 1
ATOM 1482 O O . LYS A 1 178 ? -12.070 -15.662 10.335 1.00 92.50 178 LYS A O 1
ATOM 1487 N N . SER A 1 179 ? -10.037 -14.781 10.726 1.00 92.75 179 SER A N 1
ATOM 1488 C CA . SER A 1 179 ? -9.573 -15.864 11.578 1.00 92.75 179 SER A CA 1
ATOM 1489 C C . SER A 1 179 ? -8.428 -15.410 12.502 1.00 92.75 179 SER A C 1
ATOM 1491 O O . SER A 1 179 ? -7.743 -14.421 12.221 1.00 92.75 179 SER A O 1
ATOM 1493 N N . GLU A 1 180 ? -8.235 -16.100 13.632 1.00 91.19 180 GLU A N 1
ATOM 1494 C CA . GLU A 1 180 ? -7.220 -15.752 14.645 1.00 91.19 180 GLU A CA 1
ATOM 1495 C C . GLU A 1 180 ? -5.790 -16.055 14.176 1.00 91.19 180 GLU A C 1
ATOM 1497 O O . GLU A 1 180 ? -4.823 -15.524 14.716 1.00 91.19 180 GLU A O 1
ATOM 1502 N N . GLU A 1 181 ? -5.640 -16.846 13.113 1.00 88.44 181 GLU A N 1
ATOM 1503 C CA . GLU A 1 181 ? -4.361 -17.260 12.541 1.00 88.44 181 GLU A CA 1
ATOM 1504 C C . GLU A 1 181 ? -3.472 -16.077 12.147 1.00 88.44 181 GLU A C 1
ATOM 1506 O O . GLU A 1 181 ? -2.247 -16.205 12.135 1.00 88.44 181 GLU A O 1
ATOM 1511 N N . ALA A 1 182 ? -4.072 -14.918 11.867 1.00 91.19 182 ALA A N 1
ATOM 1512 C CA . ALA A 1 182 ? -3.342 -13.686 11.612 1.00 91.19 182 ALA A CA 1
ATOM 1513 C C . ALA A 1 182 ? -2.457 -13.263 12.796 1.00 91.19 182 ALA A C 1
ATOM 1515 O O . ALA A 1 182 ? -1.394 -12.693 12.567 1.00 91.19 182 ALA A O 1
ATOM 1516 N N . TRP A 1 183 ? -2.863 -13.581 14.029 1.00 92.81 183 TRP A N 1
ATOM 1517 C CA . TRP A 1 183 ? -2.179 -13.279 15.293 1.00 92.81 183 TRP A CA 1
ATOM 1518 C C . TRP A 1 183 ? -1.362 -14.451 15.846 1.00 92.81 183 TRP A C 1
ATOM 1520 O O . TRP A 1 183 ? -1.058 -14.465 17.037 1.00 92.81 183 TRP A O 1
ATOM 1530 N N . LYS A 1 184 ? -1.026 -15.448 15.013 1.00 85.19 184 LYS A N 1
ATOM 1531 C CA . LYS A 1 184 ? -0.197 -16.603 15.401 1.00 85.19 184 LYS A CA 1
ATOM 1532 C C . LYS A 1 184 ? 1.123 -16.210 16.078 1.00 85.19 184 LYS A C 1
ATOM 1534 O O . LYS A 1 184 ? 1.454 -15.038 16.247 1.00 85.19 184 LYS A O 1
ATOM 1539 N N . HIS A 1 185 ? 1.904 -17.233 16.436 1.00 81.50 185 HIS A N 1
ATOM 1540 C CA . HIS A 1 185 ? 3.256 -17.088 16.968 1.00 81.50 185 HIS A CA 1
ATOM 1541 C C . HIS A 1 185 ? 4.024 -15.942 16.274 1.00 81.50 185 HIS A C 1
ATOM 1543 O O . HIS A 1 185 ? 3.895 -15.791 15.056 1.00 81.50 185 HIS A O 1
ATOM 1549 N N . PRO A 1 186 ? 4.827 -15.141 16.999 1.00 78.81 186 PRO A N 1
ATOM 1550 C CA . PRO A 1 186 ? 5.485 -13.961 16.441 1.00 78.81 186 PRO A CA 1
ATOM 1551 C C . PRO A 1 186 ? 6.282 -14.172 15.141 1.00 78.81 186 PRO A C 1
ATOM 1553 O O . PRO A 1 186 ? 6.452 -13.233 14.375 1.00 78.81 186 PRO A O 1
ATOM 1556 N N . SER A 1 187 ? 6.732 -15.399 14.866 1.00 79.38 187 SER A N 1
ATOM 1557 C CA . SER A 1 187 ? 7.417 -15.782 13.622 1.00 79.38 187 SER A CA 1
ATOM 1558 C C . SER A 1 187 ? 6.493 -16.087 12.431 1.00 79.38 187 SER A C 1
ATOM 1560 O O . SER A 1 187 ? 6.979 -16.267 11.324 1.00 79.38 187 SER A O 1
ATOM 1562 N N . GLU A 1 188 ? 5.181 -16.197 12.635 1.00 86.12 188 GLU A N 1
ATOM 1563 C CA . GLU A 1 188 ? 4.215 -16.677 11.631 1.00 86.12 188 GLU A CA 1
ATOM 1564 C C . GLU A 1 188 ? 2.992 -15.771 11.456 1.00 86.12 188 GLU A C 1
ATOM 1566 O O . GLU A 1 188 ? 2.165 -16.013 10.566 1.00 86.12 188 GLU A O 1
ATOM 1571 N N . ASN A 1 189 ? 2.857 -14.746 12.300 1.00 92.94 189 ASN A N 1
ATOM 1572 C CA . ASN A 1 189 ? 1.767 -13.787 12.204 1.00 92.94 189 ASN A CA 1
ATOM 1573 C C . ASN A 1 189 ? 1.814 -13.017 10.868 1.00 92.94 189 ASN A C 1
ATOM 1575 O O . ASN A 1 189 ? 2.838 -12.955 10.177 1.00 92.94 189 ASN A O 1
ATOM 1579 N N . ASN A 1 190 ? 0.690 -12.411 10.490 1.00 95.81 190 ASN A N 1
ATOM 1580 C CA . ASN A 1 190 ? 0.583 -11.748 9.190 1.00 95.81 190 ASN A CA 1
ATOM 1581 C C . ASN A 1 190 ? 1.514 -10.532 9.053 1.00 95.81 190 ASN A C 1
ATOM 1583 O O . ASN A 1 190 ? 1.998 -10.276 7.953 1.00 95.81 190 ASN A O 1
ATOM 1587 N N . VAL A 1 191 ? 1.812 -9.813 10.145 1.00 97.00 191 VAL A N 1
ATOM 1588 C CA . VAL A 1 191 ? 2.766 -8.688 10.124 1.00 97.00 191 VAL A CA 1
ATOM 1589 C C . VAL A 1 191 ? 4.180 -9.174 9.838 1.00 97.00 191 VAL A C 1
ATOM 1591 O O . VAL A 1 191 ? 4.889 -8.551 9.054 1.00 97.00 191 VAL A O 1
ATOM 1594 N N . GLN A 1 192 ? 4.589 -10.295 10.431 1.00 95.19 192 GLN A N 1
ATOM 1595 C CA . GLN A 1 192 ? 5.896 -10.892 10.189 1.00 95.19 192 GLN A CA 1
ATOM 1596 C C . GLN A 1 192 ? 6.045 -11.314 8.723 1.00 95.19 192 GLN A C 1
ATOM 1598 O O . GLN A 1 192 ? 7.027 -10.949 8.078 1.00 95.19 192 GLN A O 1
ATOM 1603 N N . LYS A 1 193 ? 5.033 -11.979 8.153 1.00 95.62 193 LYS A N 1
ATOM 1604 C CA . LYS A 1 193 ? 5.011 -12.329 6.720 1.00 95.62 193 LYS A CA 1
ATOM 1605 C C . LYS A 1 193 ? 5.049 -11.091 5.819 1.00 95.62 193 LYS A C 1
ATOM 1607 O O . LYS A 1 193 ? 5.804 -11.053 4.848 1.00 95.62 193 LYS A O 1
ATOM 1612 N N . ALA A 1 194 ? 4.284 -10.052 6.163 1.00 96.88 194 ALA A N 1
ATOM 1613 C CA . ALA A 1 194 ? 4.314 -8.770 5.462 1.00 96.88 194 ALA A CA 1
ATOM 1614 C C . ALA A 1 194 ? 5.708 -8.124 5.515 1.00 96.88 194 ALA A C 1
ATOM 1616 O O . ALA A 1 194 ? 6.245 -7.714 4.482 1.00 96.88 194 ALA A O 1
ATOM 1617 N N . PHE A 1 195 ? 6.333 -8.093 6.694 1.00 96.44 195 PHE A N 1
ATOM 1618 C CA . PHE A 1 195 ? 7.696 -7.605 6.883 1.00 96.44 195 PHE A CA 1
ATOM 1619 C C . PHE A 1 195 ? 8.698 -8.380 6.016 1.00 96.44 195 PHE A C 1
ATOM 1621 O O . PHE A 1 195 ? 9.517 -7.760 5.336 1.00 96.44 195 PHE A O 1
ATOM 1628 N N . GLU A 1 196 ? 8.613 -9.710 5.986 1.00 96.12 196 GLU A N 1
ATOM 1629 C CA . GLU A 1 196 ? 9.490 -10.577 5.196 1.00 96.12 196 GLU A CA 1
ATOM 1630 C C . GLU A 1 196 ? 9.334 -10.357 3.691 1.00 96.12 196 GLU A C 1
ATOM 1632 O O . GLU A 1 196 ? 10.335 -10.204 2.988 1.00 96.12 196 GLU A O 1
ATOM 1637 N N . ASN A 1 197 ? 8.102 -10.277 3.189 1.00 97.75 197 ASN A N 1
ATOM 1638 C CA . ASN A 1 197 ? 7.843 -10.024 1.773 1.00 97.75 197 ASN A CA 1
ATOM 1639 C C . ASN A 1 197 ? 8.306 -8.626 1.345 1.00 97.75 197 ASN A C 1
ATOM 1641 O O . ASN A 1 197 ? 8.961 -8.476 0.310 1.00 97.75 197 ASN A O 1
ATOM 1645 N N . ARG A 1 198 ? 8.059 -7.606 2.176 1.00 97.19 198 ARG A N 1
ATOM 1646 C CA . ARG A 1 198 ? 8.584 -6.249 1.964 1.00 97.19 198 ARG A CA 1
ATOM 1647 C C . ARG A 1 198 ? 10.112 -6.245 1.952 1.00 97.19 198 ARG A C 1
ATOM 1649 O O . ARG A 1 198 ? 10.716 -5.620 1.081 1.00 97.19 198 ARG A O 1
ATOM 1656 N N . ALA A 1 199 ? 10.742 -6.917 2.916 1.00 96.25 199 ALA A N 1
ATOM 1657 C CA . ALA A 1 199 ? 12.194 -7.001 3.018 1.00 96.25 199 ALA A CA 1
ATOM 1658 C C . ALA A 1 199 ? 12.800 -7.747 1.824 1.00 96.25 199 ALA A C 1
ATOM 1660 O O . ALA A 1 199 ? 13.852 -7.343 1.330 1.00 96.25 199 ALA A O 1
ATOM 1661 N N . PHE A 1 200 ? 12.136 -8.795 1.333 1.00 97.25 200 PHE A N 1
ATOM 1662 C CA . PHE A 1 200 ? 12.534 -9.515 0.130 1.00 97.25 200 PHE A CA 1
ATOM 1663 C C . PHE A 1 200 ? 12.525 -8.599 -1.100 1.00 97.25 200 PHE A C 1
ATOM 1665 O O . PHE A 1 200 ? 13.558 -8.444 -1.748 1.00 97.25 200 PHE A O 1
ATOM 1672 N N . PHE A 1 201 ? 11.417 -7.896 -1.360 1.00 97.25 201 PHE A N 1
ATOM 1673 C CA . PHE A 1 201 ? 11.330 -6.936 -2.467 1.00 97.25 201 PHE A CA 1
ATOM 1674 C C . PHE A 1 201 ? 12.359 -5.795 -2.347 1.00 97.25 201 PHE A C 1
ATOM 1676 O O . PHE A 1 201 ? 13.020 -5.415 -3.317 1.00 97.25 201 PHE A O 1
ATOM 1683 N N . ALA A 1 202 ? 12.565 -5.268 -1.135 1.00 94.56 202 ALA A N 1
ATOM 1684 C CA . ALA A 1 202 ? 13.563 -4.229 -0.887 1.00 94.56 202 ALA A CA 1
ATOM 1685 C C . ALA A 1 202 ? 14.994 -4.700 -1.214 1.00 94.56 202 ALA A C 1
ATOM 1687 O O . ALA A 1 202 ? 15.786 -3.907 -1.729 1.00 94.56 202 ALA A O 1
ATOM 1688 N N . LYS A 1 203 ? 15.304 -5.982 -0.973 1.00 94.31 203 LYS A N 1
ATOM 1689 C CA . LYS A 1 203 ? 16.615 -6.601 -1.230 1.00 94.31 203 LYS A CA 1
ATOM 1690 C C . LYS A 1 203 ? 16.852 -7.018 -2.683 1.00 94.31 203 LYS A C 1
ATOM 1692 O O . LYS A 1 203 ? 18.010 -7.252 -3.021 1.00 94.31 203 LYS A O 1
ATOM 1697 N N . MET A 1 204 ? 15.814 -7.089 -3.522 1.00 95.06 204 MET A N 1
ATOM 1698 C CA . MET A 1 204 ? 15.984 -7.360 -4.956 1.00 95.06 204 MET A CA 1
ATOM 1699 C C . MET A 1 204 ? 16.979 -6.370 -5.564 1.00 95.06 204 MET A C 1
ATOM 1701 O O . MET A 1 204 ? 16.856 -5.159 -5.327 1.00 95.06 204 MET A O 1
ATOM 1705 N N . LYS A 1 205 ? 17.952 -6.883 -6.320 1.00 92.31 205 LYS A N 1
ATOM 1706 C CA . LYS A 1 205 ? 19.057 -6.102 -6.895 1.00 92.31 205 LYS A CA 1
ATOM 1707 C C . LYS A 1 205 ? 18.622 -5.276 -8.093 1.00 92.31 205 LYS A C 1
ATOM 1709 O O . LYS A 1 205 ? 19.108 -4.173 -8.271 1.00 92.31 205 LYS A O 1
ATOM 1714 N N . ASN A 1 206 ? 17.708 -5.789 -8.890 1.00 92.56 206 ASN A N 1
ATOM 1715 C CA . ASN A 1 206 ? 17.169 -5.182 -10.086 1.00 92.56 206 ASN A CA 1
ATOM 1716 C C . ASN A 1 206 ? 15.736 -5.699 -10.324 1.00 92.56 206 ASN A C 1
ATOM 1718 O O . ASN A 1 206 ? 15.498 -6.506 -11.226 1.00 92.56 206 ASN A O 1
ATOM 1722 N N . PRO A 1 207 ? 14.764 -5.268 -9.499 1.00 96.06 207 PRO A N 1
ATOM 1723 C CA . PRO A 1 207 ? 13.381 -5.667 -9.694 1.00 96.06 207 PRO A CA 1
ATOM 1724 C C . PRO A 1 207 ? 12.834 -5.063 -10.992 1.00 96.06 207 PRO A C 1
ATOM 1726 O O . PRO A 1 207 ? 12.751 -3.846 -11.144 1.00 96.06 207 PRO A O 1
ATOM 1729 N N . GLN A 1 208 ? 12.438 -5.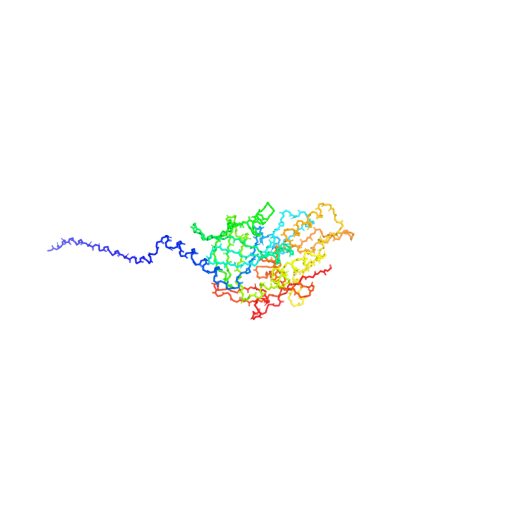932 -11.915 1.00 97.19 208 GLN A N 1
ATOM 1730 C CA . GLN A 1 208 ? 11.886 -5.596 -13.224 1.00 97.19 208 GLN A CA 1
ATOM 1731 C C . GLN A 1 208 ? 10.460 -6.137 -13.333 1.00 97.19 208 GLN A C 1
ATOM 1733 O O . GLN A 1 208 ? 10.189 -7.251 -12.886 1.00 97.19 208 GLN A O 1
ATOM 1738 N N . ILE A 1 209 ? 9.556 -5.370 -13.945 1.00 98.06 209 ILE A N 1
ATOM 1739 C CA . ILE A 1 209 ? 8.163 -5.752 -14.180 1.00 98.06 209 ILE A CA 1
ATOM 1740 C C . ILE A 1 209 ? 7.912 -6.062 -15.657 1.00 98.06 209 ILE A C 1
ATOM 1742 O O . ILE A 1 209 ? 8.370 -5.348 -16.550 1.00 98.06 209 ILE A O 1
ATOM 1746 N N . VAL A 1 210 ? 7.122 -7.101 -15.916 1.00 98.06 210 VAL A N 1
ATOM 1747 C CA . VAL A 1 210 ? 6.557 -7.401 -17.235 1.00 98.06 210 VAL A CA 1
ATOM 1748 C C . VAL A 1 210 ? 5.041 -7.452 -17.118 1.00 98.06 210 VAL A C 1
ATOM 1750 O O . VAL A 1 210 ? 4.508 -8.257 -16.363 1.00 98.06 210 VAL A O 1
ATOM 1753 N N . ILE A 1 211 ? 4.350 -6.613 -17.886 1.00 98.19 211 ILE A N 1
ATOM 1754 C CA . ILE A 1 211 ? 2.896 -6.619 -18.047 1.00 98.19 211 ILE A CA 1
ATOM 1755 C C . ILE A 1 211 ? 2.574 -7.252 -19.397 1.00 98.19 211 ILE A C 1
ATOM 1757 O O . ILE A 1 211 ? 2.989 -6.746 -20.445 1.00 98.19 211 ILE A O 1
ATOM 1761 N N . ARG A 1 212 ? 1.812 -8.345 -19.391 1.00 97.62 212 ARG A N 1
ATOM 1762 C CA . ARG A 1 212 ? 1.473 -9.113 -20.594 1.00 97.62 212 ARG A CA 1
ATOM 1763 C C . ARG A 1 212 ? 0.026 -9.589 -20.607 1.00 97.62 212 ARG A C 1
ATOM 1765 O O . ARG A 1 212 ? -0.610 -9.712 -19.565 1.00 97.62 212 ARG A O 1
ATOM 1772 N N . LYS A 1 213 ? -0.466 -9.904 -21.805 1.00 96.50 213 LYS A N 1
ATOM 1773 C CA . LYS A 1 213 ? -1.688 -10.685 -22.030 1.00 96.50 213 LYS A CA 1
ATOM 1774 C C . LYS A 1 213 ? -1.382 -11.796 -23.025 1.00 96.50 213 LYS A C 1
ATOM 1776 O O . LYS A 1 213 ? -1.137 -11.524 -24.203 1.00 96.50 213 LYS A O 1
ATOM 1781 N N . GLY A 1 214 ? -1.374 -13.042 -22.555 1.00 91.25 214 GLY A N 1
ATOM 1782 C CA . GLY A 1 214 ? -0.876 -14.168 -23.349 1.00 91.25 214 GLY A CA 1
ATOM 1783 C C . GLY A 1 214 ? 0.578 -13.935 -23.781 1.00 91.25 214 GLY A C 1
ATOM 1784 O O . GLY A 1 214 ? 1.439 -13.672 -22.944 1.00 91.25 214 GLY A O 1
ATOM 1785 N N . SER A 1 215 ? 0.847 -13.994 -25.088 1.00 91.81 215 SER A N 1
ATOM 1786 C CA . SER A 1 215 ? 2.177 -13.744 -25.667 1.00 91.81 215 SER A CA 1
ATOM 1787 C C . SER A 1 215 ? 2.508 -12.264 -25.886 1.00 91.81 215 SER A C 1
ATOM 1789 O O . SER A 1 215 ? 3.655 -11.934 -26.184 1.00 91.81 215 SER A O 1
ATOM 1791 N N . ARG A 1 216 ? 1.535 -11.352 -25.758 1.00 96.88 216 ARG A N 1
ATOM 1792 C CA . ARG A 1 216 ? 1.745 -9.925 -26.025 1.00 96.88 216 ARG A CA 1
ATOM 1793 C C . ARG A 1 216 ? 2.234 -9.204 -24.775 1.00 96.88 216 ARG A C 1
ATOM 1795 O O . ARG A 1 216 ? 1.531 -9.186 -23.766 1.00 96.88 216 ARG A O 1
ATOM 1802 N N . VAL A 1 217 ? 3.383 -8.542 -24.883 1.00 97.19 217 VAL A N 1
ATOM 1803 C CA . VAL A 1 217 ? 3.923 -7.633 -23.861 1.00 97.19 217 VAL A CA 1
ATOM 1804 C C . VAL A 1 217 ? 3.365 -6.226 -24.082 1.00 97.19 217 VAL A C 1
ATOM 1806 O O . VAL A 1 217 ? 3.341 -5.724 -25.204 1.00 97.19 217 VAL A O 1
ATOM 1809 N N . PHE A 1 218 ? 2.875 -5.611 -23.009 1.00 95.50 218 PHE A N 1
ATOM 1810 C CA . PHE A 1 218 ? 2.287 -4.268 -22.994 1.00 95.50 218 PHE A CA 1
ATOM 1811 C C . PHE A 1 218 ? 3.222 -3.245 -22.347 1.00 95.50 218 PHE A C 1
ATOM 1813 O O . PHE A 1 218 ? 3.258 -2.096 -22.778 1.00 95.50 218 PHE A O 1
ATOM 1820 N N . PHE A 1 219 ? 3.974 -3.672 -21.335 1.00 97.12 219 PHE A N 1
ATOM 1821 C CA . PHE A 1 219 ? 5.031 -2.901 -20.696 1.00 97.12 219 PHE A CA 1
ATOM 1822 C C . PHE A 1 219 ? 6.079 -3.877 -20.173 1.00 97.12 219 PHE A C 1
ATOM 1824 O O . PHE A 1 219 ? 5.730 -4.907 -19.599 1.00 97.12 219 PHE A O 1
ATOM 1831 N N . GLN A 1 220 ? 7.349 -3.564 -20.368 1.00 97.12 220 GLN A N 1
ATOM 1832 C CA . GLN A 1 220 ? 8.450 -4.323 -19.801 1.00 97.12 220 GLN A CA 1
ATOM 1833 C C . GLN A 1 220 ? 9.515 -3.327 -19.400 1.00 97.12 220 GLN A C 1
ATOM 1835 O O . GLN A 1 220 ? 10.014 -2.594 -20.249 1.00 97.12 220 GLN A O 1
ATOM 1840 N N . SER A 1 221 ? 9.833 -3.298 -18.113 1.00 96.94 221 SER A N 1
ATOM 1841 C CA . SER A 1 221 ? 10.984 -2.538 -17.669 1.00 96.94 221 SER A CA 1
ATOM 1842 C C . SER A 1 221 ? 12.270 -3.282 -18.034 1.00 96.94 221 SER A C 1
ATOM 1844 O O . SER A 1 221 ? 12.322 -4.518 -18.047 1.00 96.94 221 SER A O 1
ATOM 1846 N N . ASP A 1 222 ? 13.291 -2.510 -18.375 1.00 94.69 222 ASP A N 1
ATOM 1847 C CA . ASP A 1 222 ? 14.594 -2.986 -18.839 1.00 94.69 222 ASP A CA 1
ATOM 1848 C C . ASP A 1 222 ? 15.757 -2.079 -18.391 1.00 94.69 222 ASP A C 1
ATOM 1850 O O . ASP A 1 222 ? 16.909 -2.326 -18.747 1.00 94.69 222 ASP A O 1
ATOM 1854 N N . VAL A 1 223 ? 15.481 -1.058 -17.572 1.00 92.81 223 VAL A N 1
ATOM 1855 C CA . VAL A 1 223 ? 16.491 -0.129 -17.047 1.00 92.81 223 VAL A CA 1
ATOM 1856 C C . VAL A 1 223 ? 16.782 -0.438 -15.580 1.00 92.81 223 VAL A C 1
ATOM 1858 O O . VAL A 1 223 ? 15.870 -0.557 -14.757 1.00 92.81 223 VAL A O 1
ATOM 1861 N N . VAL A 1 224 ? 18.068 -0.529 -15.236 1.00 90.44 224 VAL A N 1
ATOM 1862 C CA . VAL A 1 224 ? 18.540 -0.802 -13.871 1.00 90.44 224 VAL A CA 1
ATOM 1863 C C . VAL A 1 224 ? 18.565 0.481 -13.041 1.00 90.44 224 VAL A C 1
ATOM 1865 O O . VAL A 1 224 ? 19.160 1.476 -13.446 1.00 90.44 224 VAL A O 1
ATOM 1868 N N . ILE A 1 225 ? 17.963 0.446 -11.847 1.00 88.62 225 ILE A N 1
ATOM 1869 C CA . ILE A 1 225 ? 17.961 1.583 -10.902 1.00 88.62 225 ILE A CA 1
ATOM 1870 C C . ILE A 1 225 ? 18.839 1.306 -9.678 1.00 88.62 225 ILE A C 1
ATOM 1872 O O . ILE A 1 225 ? 19.564 2.166 -9.196 1.00 88.62 225 ILE A O 1
ATOM 1876 N N . LYS A 1 226 ? 18.783 0.103 -9.111 1.00 86.94 226 LYS A N 1
ATOM 1877 C CA . LYS A 1 226 ? 19.507 -0.206 -7.874 1.00 86.94 226 LYS A CA 1
ATOM 1878 C C . LYS A 1 226 ? 20.948 -0.627 -8.205 1.00 86.94 226 LYS A C 1
ATOM 1880 O O . LYS A 1 226 ? 21.242 -1.807 -8.344 1.00 86.94 226 LYS A O 1
ATOM 1885 N N . THR A 1 227 ? 21.855 0.340 -8.336 1.00 78.62 227 THR A N 1
ATOM 1886 C CA . THR A 1 227 ? 23.301 0.081 -8.499 1.00 78.62 227 THR A CA 1
ATOM 1887 C C . THR A 1 227 ? 24.066 0.186 -7.175 1.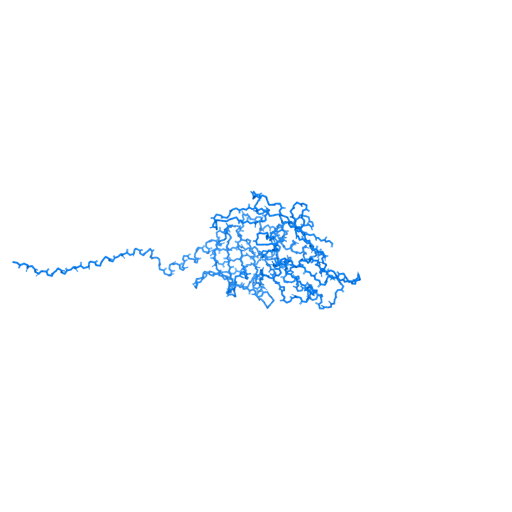00 78.62 227 THR A C 1
ATOM 1889 O O . THR A 1 227 ? 23.704 0.962 -6.292 1.00 78.62 227 THR A O 1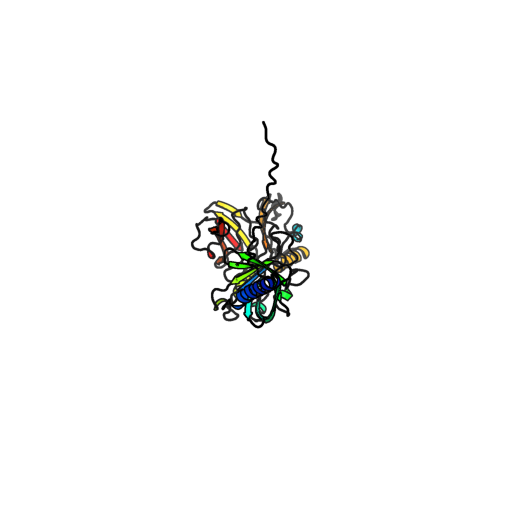
ATOM 1892 N N . THR A 1 228 ? 25.142 -0.593 -7.034 1.00 68.94 228 THR A N 1
ATOM 1893 C CA . THR A 1 228 ? 26.063 -0.559 -5.883 1.00 68.94 228 THR A CA 1
ATOM 1894 C C . THR A 1 228 ? 27.257 0.379 -6.083 1.00 68.94 228 THR A C 1
ATOM 1896 O O . THR A 1 228 ? 28.023 0.587 -5.144 1.00 68.94 228 THR A O 1
ATOM 1899 N N . THR A 1 229 ? 27.425 0.959 -7.275 1.00 73.19 229 THR A N 1
ATOM 1900 C CA . THR A 1 229 ? 28.596 1.769 -7.664 1.00 73.19 229 THR A CA 1
ATOM 1901 C C . THR A 1 229 ? 28.274 3.255 -7.884 1.00 73.19 229 THR A C 1
ATOM 1903 O O . THR A 1 229 ? 29.022 3.962 -8.556 1.00 73.19 229 THR A O 1
ATOM 1906 N N . GLY A 1 230 ? 27.166 3.750 -7.322 1.00 79.62 230 GLY A N 1
ATOM 1907 C CA . GLY A 1 230 ? 26.714 5.137 -7.488 1.00 79.62 230 GLY A CA 1
ATOM 1908 C C . GLY A 1 230 ? 27.462 6.172 -6.634 1.00 79.62 230 GLY A C 1
ATOM 1909 O O . GLY A 1 230 ? 28.124 5.839 -5.647 1.00 79.62 230 GLY A O 1
ATOM 1910 N N . THR A 1 231 ? 27.304 7.455 -6.986 1.00 88.62 231 THR A N 1
ATOM 1911 C CA . THR A 1 231 ? 27.808 8.593 -6.192 1.00 88.62 231 THR A CA 1
ATOM 1912 C C . THR A 1 231 ? 27.158 8.639 -4.797 1.00 88.62 231 THR A C 1
ATOM 1914 O O . THR A 1 231 ? 26.101 8.031 -4.583 1.00 88.62 231 THR A O 1
ATOM 1917 N N . PRO A 1 232 ? 27.723 9.372 -3.818 1.00 91.69 232 PRO A N 1
ATOM 1918 C CA . PRO A 1 232 ? 27.095 9.544 -2.505 1.00 91.69 232 PRO A CA 1
ATOM 1919 C C . PRO A 1 232 ? 25.649 10.060 -2.569 1.00 91.69 232 PRO A C 1
ATOM 1921 O O . PRO A 1 232 ? 24.798 9.608 -1.798 1.00 91.69 232 PRO A O 1
ATOM 1924 N N . GLU A 1 233 ? 25.345 10.968 -3.497 1.00 90.56 233 GLU A N 1
ATOM 1925 C CA . GLU A 1 233 ? 24.000 11.507 -3.711 1.00 90.56 233 GLU A CA 1
ATOM 1926 C C . GLU A 1 233 ? 23.057 10.436 -4.263 1.00 90.56 233 GLU A C 1
ATOM 1928 O O . GLU A 1 233 ? 21.930 10.304 -3.782 1.00 90.56 233 GLU A O 1
ATOM 1933 N N . TYR A 1 234 ? 23.526 9.630 -5.219 1.00 89.94 234 TYR A N 1
ATOM 1934 C CA . TYR A 1 234 ? 22.754 8.518 -5.767 1.00 89.94 234 TYR A CA 1
ATOM 1935 C C . TYR A 1 234 ? 22.443 7.470 -4.696 1.00 89.94 234 TYR A C 1
ATOM 1937 O O . TYR A 1 234 ? 21.301 7.045 -4.531 1.00 89.94 234 TYR A O 1
ATOM 1945 N N . ASN A 1 235 ? 23.434 7.121 -3.876 1.00 90.44 235 ASN A N 1
ATOM 1946 C CA . ASN A 1 235 ? 23.248 6.200 -2.757 1.00 90.44 235 ASN A CA 1
ATOM 1947 C C . ASN A 1 235 ? 22.254 6.748 -1.722 1.00 90.44 235 ASN A C 1
ATOM 1949 O O . ASN A 1 235 ? 21.491 5.983 -1.129 1.00 90.44 235 ASN A O 1
ATOM 1953 N N . ARG A 1 236 ? 22.218 8.072 -1.508 1.00 90.94 236 ARG A N 1
ATOM 1954 C CA . ARG A 1 236 ? 21.204 8.717 -0.660 1.00 90.94 236 ARG A CA 1
ATOM 1955 C C . ARG A 1 236 ? 19.805 8.582 -1.260 1.00 90.94 236 ARG A C 1
ATOM 1957 O O . ARG A 1 236 ? 18.880 8.269 -0.518 1.00 90.94 236 ARG A O 1
ATOM 1964 N N . PHE A 1 237 ? 19.667 8.743 -2.574 1.00 91.62 237 PHE A N 1
ATOM 1965 C CA . PHE A 1 237 ? 18.411 8.503 -3.287 1.00 91.62 237 PHE A CA 1
ATOM 1966 C C . PHE A 1 237 ? 17.939 7.044 -3.179 1.00 91.62 237 PHE A C 1
ATOM 1968 O O . PHE A 1 237 ? 16.773 6.795 -2.885 1.00 91.62 237 PHE A O 1
ATOM 1975 N N . LEU A 1 238 ? 18.829 6.059 -3.331 1.00 91.19 238 LEU A N 1
ATOM 1976 C CA . LEU A 1 238 ? 18.450 4.649 -3.164 1.00 91.19 238 LEU A CA 1
ATOM 1977 C C . LEU A 1 238 ? 17.974 4.343 -1.735 1.00 91.19 238 LEU A C 1
ATOM 1979 O O . LEU A 1 238 ? 17.000 3.609 -1.529 1.00 91.19 238 LEU A O 1
ATOM 1983 N N . LYS A 1 239 ? 18.637 4.940 -0.736 1.00 91.75 239 LYS A N 1
ATOM 1984 C CA . LYS A 1 239 ? 18.218 4.852 0.668 1.00 91.75 239 LYS A CA 1
ATOM 1985 C C . LYS A 1 239 ? 16.857 5.510 0.887 1.00 91.75 239 LYS A C 1
ATOM 1987 O O . LYS A 1 239 ? 16.009 4.893 1.527 1.00 91.75 239 LYS A O 1
ATOM 1992 N N . SER A 1 240 ? 16.621 6.706 0.340 1.00 91.44 240 SER A N 1
ATOM 1993 C CA . SER A 1 240 ? 15.333 7.398 0.479 1.00 91.44 240 SER A CA 1
ATOM 1994 C C . SER A 1 240 ? 14.204 6.641 -0.213 1.00 91.44 240 SER A C 1
ATOM 1996 O O . SER A 1 240 ? 13.135 6.511 0.361 1.00 91.44 240 SER A O 1
ATOM 1998 N N . MET A 1 241 ? 14.446 6.058 -1.388 1.00 91.69 241 MET A N 1
ATOM 1999 C CA . MET A 1 241 ? 13.482 5.209 -2.095 1.00 91.69 241 MET A CA 1
ATOM 2000 C C . MET A 1 241 ? 13.042 4.011 -1.239 1.00 91.69 241 MET A C 1
ATOM 2002 O O . MET A 1 241 ? 11.851 3.725 -1.116 1.00 91.69 241 MET A O 1
ATOM 2006 N N . THR A 1 242 ? 14.004 3.348 -0.589 1.00 91.94 242 THR A N 1
ATOM 2007 C CA . THR A 1 242 ? 13.734 2.218 0.313 1.00 91.94 242 THR A CA 1
ATOM 2008 C C . THR A 1 242 ? 13.001 2.667 1.579 1.00 91.94 242 THR A C 1
ATOM 2010 O O . THR A 1 242 ? 12.045 2.015 1.997 1.00 91.94 242 THR A O 1
ATOM 2013 N N . ALA A 1 243 ? 13.420 3.785 2.181 1.00 92.62 243 ALA A N 1
ATOM 2014 C CA . ALA A 1 243 ? 12.795 4.339 3.381 1.00 92.62 243 ALA A CA 1
ATOM 2015 C C . ALA A 1 243 ? 11.356 4.810 3.116 1.00 92.62 243 ALA A C 1
ATOM 2017 O O . ALA A 1 243 ? 10.464 4.536 3.913 1.00 92.62 243 ALA A O 1
ATOM 2018 N N . ASN A 1 244 ? 11.121 5.435 1.962 1.00 93.69 244 ASN A N 1
ATOM 2019 C CA . ASN A 1 244 ? 9.806 5.885 1.520 1.00 93.69 244 ASN A CA 1
ATOM 2020 C C . ASN A 1 244 ? 8.936 4.732 1.014 1.00 93.69 244 ASN A C 1
ATOM 2022 O O . ASN A 1 244 ? 7.764 4.959 0.748 1.00 93.69 244 ASN A O 1
ATOM 2026 N N . ARG A 1 245 ? 9.474 3.512 0.858 1.00 95.06 245 ARG A N 1
ATOM 2027 C CA . ARG A 1 245 ? 8.758 2.348 0.309 1.00 95.06 245 ARG A CA 1
ATOM 2028 C C . ARG A 1 245 ? 8.080 2.675 -1.028 1.00 95.06 245 ARG A C 1
ATOM 2030 O O . ARG A 1 245 ? 6.904 2.388 -1.233 1.00 95.06 245 ARG A O 1
ATOM 2037 N N . TYR A 1 246 ? 8.815 3.306 -1.936 1.00 94.69 246 TYR A N 1
ATOM 2038 C CA . TYR A 1 246 ? 8.318 3.674 -3.261 1.00 94.69 246 TYR A CA 1
ATOM 2039 C C . TYR A 1 246 ? 9.238 3.092 -4.320 1.00 94.69 246 TYR A C 1
ATOM 2041 O O . TYR A 1 246 ? 10.450 3.153 -4.161 1.00 94.69 246 TYR A O 1
ATOM 2049 N N . TYR A 1 247 ? 8.695 2.510 -5.387 1.00 95.38 247 TYR A N 1
ATOM 2050 C CA . TYR A 1 247 ? 9.516 1.975 -6.471 1.00 95.38 247 TYR A CA 1
ATOM 2051 C C . TYR A 1 247 ? 8.973 2.403 -7.829 1.00 95.38 247 TYR A C 1
ATOM 2053 O O . TYR A 1 247 ? 7.765 2.570 -7.996 1.00 95.38 247 TYR A O 1
ATOM 2061 N N . VAL A 1 248 ? 9.883 2.581 -8.784 1.00 95.25 248 VAL A N 1
ATOM 2062 C CA . VAL A 1 248 ? 9.582 2.938 -10.171 1.00 95.25 248 VAL A CA 1
ATOM 2063 C C . VAL A 1 248 ? 10.194 1.879 -11.071 1.00 95.25 248 VAL A C 1
ATOM 2065 O O . VAL A 1 248 ? 11.363 1.546 -10.923 1.00 95.25 248 VAL A O 1
ATOM 2068 N N . PHE A 1 249 ? 9.414 1.376 -12.013 1.00 96.50 249 PHE A N 1
ATOM 2069 C CA . PHE A 1 249 ? 9.858 0.495 -13.079 1.00 96.50 249 PHE A CA 1
ATOM 2070 C C . PHE A 1 249 ? 10.048 1.310 -14.354 1.00 96.50 249 PHE A C 1
ATOM 2072 O O . PHE A 1 249 ? 9.150 2.052 -14.755 1.00 96.50 249 PHE A O 1
ATOM 2079 N N . LEU A 1 250 ? 11.210 1.175 -14.988 1.00 95.94 250 LEU A N 1
ATOM 2080 C CA . LEU A 1 250 ? 11.613 2.002 -16.123 1.00 95.94 250 LEU A CA 1
ATOM 2081 C C . LEU A 1 250 ? 11.787 1.174 -17.388 1.00 95.94 250 LEU A C 1
ATOM 2083 O O . LEU A 1 250 ? 12.488 0.164 -17.374 1.00 95.94 250 LEU A O 1
ATOM 2087 N N . ALA A 1 251 ? 11.185 1.644 -18.474 1.00 96.19 251 ALA A N 1
ATOM 2088 C CA . ALA A 1 251 ? 11.351 1.078 -19.805 1.00 96.19 251 ALA A CA 1
ATOM 2089 C C . ALA A 1 251 ? 12.062 2.090 -20.712 1.00 96.19 251 ALA A C 1
ATOM 2091 O O . ALA A 1 251 ? 11.594 3.223 -20.866 1.00 96.19 251 ALA A O 1
ATOM 2092 N N . GLY A 1 252 ? 13.179 1.694 -21.315 1.00 95.50 252 GLY A N 1
ATOM 2093 C CA . GLY A 1 252 ? 13.947 2.517 -22.236 1.00 95.50 252 GLY A CA 1
ATOM 2094 C C . GLY A 1 252 ? 13.143 2.821 -23.499 1.00 95.50 252 GLY A C 1
ATOM 2095 O O . GLY A 1 252 ? 12.763 1.928 -24.251 1.00 95.50 252 GLY A O 1
ATOM 2096 N N . LYS A 1 253 ? 12.897 4.105 -23.759 1.00 95.62 253 LYS A N 1
ATOM 2097 C CA . LYS A 1 253 ? 12.240 4.576 -24.985 1.00 95.62 253 LYS A CA 1
ATOM 2098 C C . LYS A 1 253 ? 13.263 4.923 -26.061 1.00 95.62 253 LYS A C 1
ATOM 2100 O O . LYS A 1 253 ? 13.080 4.589 -27.230 1.00 95.62 253 LYS A O 1
ATOM 2105 N N . LYS A 1 254 ? 14.332 5.617 -25.670 1.00 95.12 254 LYS A N 1
ATOM 2106 C CA . LYS A 1 254 ? 15.436 6.000 -26.551 1.00 95.12 254 LYS A CA 1
ATOM 2107 C C . LYS A 1 254 ? 16.746 5.779 -25.816 1.00 95.12 254 LYS A C 1
ATOM 2109 O O . LYS A 1 254 ? 17.024 6.471 -24.842 1.00 95.12 254 LYS A O 1
ATOM 2114 N N . TRP A 1 255 ? 17.536 4.824 -26.287 1.00 92.44 255 TRP A N 1
ATOM 2115 C CA . TRP A 1 255 ? 18.846 4.521 -25.720 1.00 92.44 255 TRP A CA 1
ATOM 2116 C C . TRP A 1 255 ? 19.905 5.513 -26.191 1.00 92.44 255 TRP A C 1
ATOM 2118 O O . TRP A 1 255 ? 19.801 6.069 -27.290 1.00 92.44 255 TRP A O 1
ATOM 2128 N N . ASN A 1 256 ? 20.910 5.732 -25.345 1.00 90.12 256 ASN A N 1
ATOM 2129 C CA . ASN A 1 256 ? 22.007 6.633 -25.657 1.00 90.12 256 ASN A CA 1
ATOM 2130 C C . ASN A 1 256 ? 22.756 6.155 -26.912 1.00 90.12 256 ASN A C 1
ATOM 2132 O O . ASN A 1 256 ? 22.974 4.961 -27.111 1.00 90.12 256 ASN A O 1
ATOM 2136 N N . SER A 1 257 ? 23.156 7.095 -27.772 1.00 91.19 257 SER A N 1
ATOM 2137 C CA . SER A 1 257 ? 23.885 6.762 -29.007 1.00 91.19 257 SER A CA 1
ATOM 2138 C C . SER A 1 257 ? 25.305 6.245 -28.746 1.00 91.19 257 SER A C 1
ATOM 2140 O O . SER A 1 257 ? 25.886 5.593 -29.611 1.00 91.19 257 SER A O 1
ATOM 2142 N N . ASN A 1 258 ? 25.875 6.531 -27.572 1.00 89.56 258 ASN A N 1
ATOM 2143 C CA . ASN A 1 258 ? 27.137 5.961 -27.126 1.00 89.56 258 ASN A CA 1
ATOM 2144 C C . ASN A 1 258 ? 26.888 4.577 -26.495 1.00 89.56 258 ASN A C 1
ATOM 2146 O O . ASN A 1 258 ? 26.289 4.509 -25.421 1.00 89.56 258 ASN A O 1
ATOM 2150 N N . PRO A 1 259 ? 27.401 3.482 -27.085 1.00 84.06 259 PRO A N 1
ATOM 2151 C CA . PRO A 1 259 ? 27.153 2.124 -26.594 1.00 84.06 259 PRO A CA 1
ATOM 2152 C C . PRO A 1 259 ? 27.765 1.840 -25.213 1.00 84.06 259 PRO A C 1
ATOM 2154 O O . PRO A 1 259 ? 27.408 0.850 -24.582 1.00 84.06 259 PRO A O 1
ATOM 2157 N N . ASN A 1 260 ? 28.670 2.695 -24.723 1.00 86.38 260 ASN A N 1
ATOM 2158 C CA . ASN A 1 260 ? 29.250 2.569 -23.384 1.00 86.38 260 ASN A CA 1
ATOM 2159 C C . ASN A 1 260 ? 28.352 3.151 -22.277 1.00 86.38 260 ASN A C 1
ATOM 2161 O O . ASN A 1 260 ? 28.665 2.996 -21.099 1.00 86.38 260 ASN A O 1
ATOM 2165 N N . ILE A 1 261 ? 27.264 3.843 -22.634 1.00 83.69 261 ILE A N 1
ATOM 2166 C CA . ILE A 1 261 ? 26.304 4.407 -21.681 1.00 83.69 261 ILE A CA 1
ATOM 2167 C C . ILE A 1 261 ? 25.089 3.483 -21.620 1.00 83.69 261 ILE A C 1
ATOM 2169 O O . ILE A 1 261 ? 24.299 3.398 -22.555 1.00 83.69 261 ILE A O 1
ATOM 2173 N N . THR A 1 262 ? 24.923 2.800 -20.489 1.00 82.25 262 THR A N 1
ATOM 2174 C CA . THR A 1 262 ? 23.849 1.817 -20.258 1.00 82.25 262 THR A CA 1
ATOM 2175 C C . THR A 1 262 ? 22.581 2.439 -19.671 1.00 82.25 262 THR A C 1
ATOM 2177 O O . THR A 1 262 ? 21.773 1.744 -19.060 1.00 82.25 262 THR A O 1
ATOM 2180 N N . VAL A 1 263 ? 22.423 3.756 -19.802 1.00 86.50 263 VAL A N 1
ATOM 2181 C CA . VAL A 1 263 ? 21.259 4.509 -19.330 1.00 86.50 263 VAL A CA 1
ATOM 2182 C C . VAL A 1 263 ? 20.588 5.152 -20.546 1.00 86.50 263 VAL A C 1
ATOM 2184 O O . VAL A 1 263 ? 21.287 5.719 -21.388 1.00 86.50 263 VAL A O 1
ATOM 2187 N N . PRO A 1 264 ? 19.260 5.049 -20.697 1.00 92.00 264 PRO A N 1
ATOM 2188 C CA . PRO A 1 264 ? 18.564 5.649 -21.830 1.00 92.00 264 PRO A CA 1
ATOM 2189 C C . PRO A 1 264 ? 18.458 7.180 -21.725 1.00 92.00 264 PRO A C 1
ATOM 2191 O O . PRO A 1 264 ? 18.332 7.736 -20.636 1.00 92.00 264 PRO A O 1
ATOM 2194 N N . ASP A 1 265 ? 18.425 7.851 -22.880 1.00 93.12 265 ASP A N 1
ATOM 2195 C CA . ASP A 1 265 ? 18.153 9.291 -23.000 1.00 93.12 265 ASP A CA 1
ATOM 2196 C C . ASP A 1 265 ? 16.678 9.615 -22.707 1.00 93.12 265 ASP A C 1
ATOM 2198 O O . ASP A 1 265 ? 16.354 10.675 -22.171 1.00 93.12 265 ASP A O 1
ATOM 2202 N N . GLU A 1 266 ? 15.768 8.706 -23.078 1.00 96.12 266 GLU A N 1
ATOM 2203 C CA . GLU A 1 266 ? 14.339 8.808 -22.776 1.00 96.12 266 GLU A CA 1
ATOM 2204 C C . GLU A 1 266 ? 13.809 7.493 -22.201 1.00 96.12 266 GLU A C 1
ATOM 2206 O O . GLU A 1 266 ? 14.104 6.423 -22.734 1.00 96.12 266 GLU A O 1
ATOM 2211 N N . SER A 1 267 ? 12.970 7.569 -21.167 1.00 96.44 267 SER A N 1
ATOM 2212 C CA . SER A 1 267 ? 12.302 6.411 -20.558 1.00 96.44 267 SER A CA 1
ATOM 2213 C C . SER A 1 267 ? 10.811 6.646 -20.354 1.00 96.44 267 SER A C 1
ATOM 2215 O O . SER A 1 267 ? 10.379 7.777 -20.128 1.00 96.44 267 SER A O 1
ATOM 2217 N N . TYR A 1 268 ? 10.047 5.559 -20.368 1.00 96.62 268 TYR A N 1
ATOM 2218 C CA . TYR A 1 268 ? 8.743 5.478 -19.719 1.00 96.62 268 TYR A CA 1
ATOM 2219 C C . TYR A 1 268 ? 8.920 4.997 -18.282 1.00 96.62 268 TYR A C 1
ATOM 2221 O O . TYR A 1 268 ? 9.862 4.259 -17.982 1.00 96.62 268 TYR A O 1
ATOM 2229 N N . ALA A 1 269 ? 7.999 5.380 -17.404 1.00 95.19 269 ALA A N 1
ATOM 2230 C CA . ALA A 1 269 ? 8.038 4.995 -16.004 1.00 95.19 269 ALA A CA 1
ATOM 2231 C C . ALA A 1 269 ? 6.654 4.586 -15.508 1.00 95.19 269 ALA A C 1
ATOM 2233 O O . ALA A 1 269 ? 5.663 5.251 -15.801 1.00 95.19 269 ALA A O 1
ATOM 2234 N N . LEU A 1 270 ? 6.609 3.521 -14.714 1.00 96.06 270 LEU A N 1
ATOM 2235 C CA . LEU A 1 270 ? 5.449 3.161 -13.912 1.00 96.06 270 LEU A CA 1
ATOM 2236 C C . LEU A 1 270 ? 5.891 2.953 -12.472 1.00 96.06 270 LEU A C 1
ATOM 2238 O O . LEU A 1 270 ? 6.742 2.108 -12.203 1.00 96.06 270 LEU A O 1
ATOM 2242 N N . GLY A 1 271 ? 5.327 3.716 -11.545 1.00 94.75 271 GLY A N 1
ATOM 2243 C CA . GLY A 1 271 ? 5.729 3.684 -10.146 1.00 94.75 271 GLY A CA 1
ATOM 2244 C C . GLY A 1 271 ? 4.553 3.724 -9.192 1.00 94.75 271 GLY A C 1
ATOM 2245 O O . GLY A 1 271 ? 3.447 4.119 -9.548 1.00 94.75 271 GLY A O 1
ATOM 2246 N N . SER A 1 272 ? 4.794 3.261 -7.971 1.00 94.75 272 SER A N 1
ATOM 2247 C CA . SER A 1 272 ? 3.821 3.335 -6.888 1.00 94.75 272 SER A CA 1
ATOM 2248 C C . SER A 1 272 ? 4.504 3.116 -5.540 1.00 94.75 272 SER A C 1
ATOM 2250 O O . SER A 1 272 ? 5.520 2.421 -5.425 1.00 94.75 272 SER A O 1
ATOM 2252 N N . GLY A 1 273 ? 3.892 3.670 -4.494 1.00 94.75 273 GLY A N 1
ATOM 2253 C CA . GLY A 1 273 ? 4.193 3.300 -3.119 1.00 94.75 273 GLY A CA 1
ATOM 2254 C C . GLY A 1 273 ? 3.755 1.862 -2.858 1.00 94.75 273 GLY A C 1
ATOM 2255 O O . GLY A 1 273 ? 2.731 1.434 -3.398 1.00 94.75 273 GLY A O 1
ATOM 2256 N N . TYR A 1 274 ? 4.516 1.124 -2.051 1.00 95.94 274 TYR A N 1
ATOM 2257 C CA . TYR A 1 274 ? 4.238 -0.270 -1.718 1.00 95.94 274 TYR A CA 1
ATOM 2258 C C . TYR A 1 274 ? 4.233 -0.538 -0.212 1.00 95.94 274 TYR A C 1
ATOM 2260 O O . TYR A 1 274 ? 4.782 0.219 0.589 1.00 95.94 274 TYR A O 1
ATOM 2268 N N . VAL A 1 275 ? 3.613 -1.650 0.165 1.00 96.69 275 VAL A N 1
ATOM 2269 C CA . VAL A 1 275 ? 3.672 -2.253 1.500 1.00 96.69 275 VAL A CA 1
ATOM 2270 C C . VAL A 1 275 ? 3.678 -3.774 1.353 1.00 96.69 275 VAL A C 1
ATOM 2272 O O . VAL A 1 275 ? 3.173 -4.310 0.365 1.00 96.69 275 VAL A O 1
ATOM 2275 N N . GLY A 1 276 ? 4.298 -4.477 2.298 1.00 97.25 276 GLY A N 1
ATOM 2276 C CA . GLY A 1 276 ? 4.208 -5.934 2.345 1.00 97.25 276 GLY A CA 1
ATOM 2277 C C . GLY A 1 276 ? 2.820 -6.396 2.779 1.00 97.25 276 GLY A C 1
ATOM 2278 O O . GLY A 1 276 ? 2.128 -5.705 3.523 1.00 97.25 276 GLY A O 1
ATOM 2279 N N . THR A 1 277 ? 2.428 -7.583 2.339 1.00 96.50 277 THR A N 1
ATOM 2280 C CA . THR A 1 277 ? 1.243 -8.297 2.817 1.00 96.50 277 THR A CA 1
ATOM 2281 C C . THR A 1 277 ? 1.640 -9.711 3.212 1.00 96.50 277 THR A C 1
ATOM 2283 O O . THR A 1 277 ? 2.717 -10.206 2.869 1.00 96.50 277 THR A O 1
ATOM 2286 N N . GLU A 1 278 ? 0.753 -10.397 3.916 1.00 94.50 278 GLU A N 1
ATOM 2287 C CA . GLU A 1 278 ? 0.926 -11.793 4.292 1.00 94.50 278 GLU A CA 1
ATOM 2288 C C . GLU A 1 278 ? 1.063 -12.743 3.088 1.00 94.50 278 GLU A C 1
ATOM 2290 O O . GLU A 1 278 ? 1.603 -13.837 3.243 1.00 94.50 278 GLU A O 1
ATOM 2295 N N . GLN A 1 279 ? 0.628 -12.314 1.894 1.00 95.81 279 GLN A N 1
ATOM 2296 C CA . GLN A 1 279 ? 0.686 -13.087 0.645 1.00 95.81 279 GLN A CA 1
ATOM 2297 C C . GLN A 1 279 ? 1.755 -12.575 -0.334 1.00 95.81 279 GLN A C 1
ATOM 2299 O O . GLN A 1 279 ? 2.180 -13.317 -1.216 1.00 95.81 279 GLN A O 1
ATOM 2304 N N . GLY A 1 280 ? 2.220 -11.329 -0.199 1.00 97.69 280 GLY A N 1
ATOM 2305 C CA . GLY A 1 280 ? 3.227 -10.750 -1.085 1.00 97.69 280 GLY A CA 1
ATOM 2306 C C . GLY A 1 280 ? 3.441 -9.254 -0.864 1.00 97.69 280 GLY A C 1
ATOM 2307 O O . GLY A 1 280 ? 3.844 -8.838 0.222 1.00 97.69 280 GLY A O 1
ATOM 2308 N N . ILE A 1 281 ? 3.239 -8.442 -1.902 1.00 97.75 281 ILE A N 1
ATOM 2309 C CA . ILE A 1 281 ? 3.377 -6.979 -1.845 1.00 97.75 281 ILE A CA 1
ATOM 2310 C C . ILE A 1 281 ? 2.182 -6.313 -2.516 1.00 97.75 281 ILE A C 1
ATOM 2312 O O . ILE A 1 281 ? 1.738 -6.738 -3.581 1.00 97.75 281 ILE A O 1
ATOM 2316 N N . THR A 1 282 ? 1.699 -5.220 -1.932 1.00 96.06 282 THR A N 1
ATOM 2317 C CA . THR A 1 282 ? 0.674 -4.389 -2.560 1.00 96.06 282 THR A CA 1
ATOM 2318 C C . THR A 1 282 ? 1.204 -2.994 -2.859 1.00 96.06 282 THR A C 1
ATOM 2320 O O . THR A 1 282 ? 1.731 -2.295 -1.994 1.00 96.06 282 THR A O 1
ATOM 2323 N N . PHE A 1 283 ? 1.031 -2.588 -4.111 1.00 94.62 283 PHE A N 1
ATOM 2324 C CA . PHE A 1 283 ? 1.154 -1.228 -4.604 1.00 94.62 283 PHE A CA 1
ATOM 2325 C C . PHE A 1 283 ? -0.239 -0.612 -4.589 1.00 94.62 283 PHE A C 1
ATOM 2327 O O . PHE A 1 283 ? -0.856 -0.474 -5.636 1.00 94.62 283 PHE A O 1
ATOM 2334 N N . ARG A 1 284 ? -0.805 -0.325 -3.415 1.00 85.69 284 ARG A N 1
ATOM 2335 C CA . ARG A 1 284 ? -2.246 -0.043 -3.279 1.00 85.69 284 ARG A CA 1
ATOM 2336 C C . ARG A 1 284 ? -2.733 1.159 -4.112 1.00 85.69 284 ARG A C 1
ATOM 2338 O O . ARG A 1 284 ? -3.886 1.170 -4.535 1.00 85.69 284 ARG A O 1
ATOM 2345 N N . THR A 1 285 ? -1.871 2.133 -4.425 1.00 82.00 285 THR A N 1
ATOM 2346 C CA . THR A 1 285 ? -2.184 3.202 -5.400 1.00 82.00 285 THR A CA 1
ATOM 2347 C C . THR A 1 285 ? -2.157 2.768 -6.861 1.00 82.00 285 THR A C 1
ATOM 2349 O O . THR A 1 285 ? -2.790 3.416 -7.700 1.00 82.00 285 THR A O 1
ATOM 2352 N N . GLY A 1 286 ? -1.501 1.648 -7.132 1.00 89.69 286 GLY A N 1
ATOM 2353 C CA . GLY A 1 286 ? -1.548 0.880 -8.362 1.00 89.69 286 GLY A CA 1
ATOM 2354 C C . GLY A 1 286 ? -0.384 1.159 -9.298 1.00 89.69 286 GLY A C 1
ATOM 2355 O O . GLY A 1 286 ? -0.054 2.311 -9.560 1.00 89.69 286 GLY A O 1
ATOM 2356 N N . ILE A 1 287 ? 0.163 0.098 -9.887 1.00 95.50 287 ILE A N 1
ATOM 2357 C CA . ILE A 1 287 ? 0.938 0.184 -11.124 1.00 95.50 287 ILE A CA 1
ATOM 2358 C C . ILE A 1 287 ? -0.066 0.301 -12.276 1.00 95.50 287 ILE A C 1
ATOM 2360 O O . ILE A 1 287 ? -0.751 -0.661 -12.632 1.00 95.50 287 ILE A O 1
ATOM 2364 N N . ARG A 1 288 ? -0.218 1.518 -12.802 1.00 93.94 288 ARG A N 1
ATOM 2365 C CA . ARG A 1 288 ? -1.302 1.898 -13.719 1.00 93.94 288 ARG A CA 1
ATOM 2366 C C . ARG A 1 288 ? -0.857 1.788 -15.171 1.00 93.94 288 ARG A C 1
ATOM 2368 O O . ARG A 1 288 ? -0.206 2.686 -15.689 1.00 93.94 288 ARG A O 1
ATOM 2375 N N . TYR A 1 289 ? -1.235 0.703 -15.843 1.00 92.62 289 TYR A N 1
ATOM 2376 C CA . TYR A 1 289 ? -1.035 0.612 -17.289 1.00 92.62 289 TYR A CA 1
ATOM 2377 C C . TYR A 1 289 ? -2.041 1.501 -18.034 1.00 92.62 289 TYR A C 1
ATOM 2379 O O . TYR A 1 289 ? -1.676 2.263 -18.924 1.00 92.62 289 TYR A O 1
ATOM 2387 N N . ASP A 1 290 ? -3.315 1.438 -17.649 1.00 91.19 290 ASP A N 1
ATOM 2388 C CA . ASP A 1 290 ? -4.343 2.378 -18.093 1.00 91.19 290 ASP A CA 1
ATOM 2389 C C . ASP A 1 290 ? -5.431 2.545 -17.015 1.00 91.19 290 ASP A C 1
ATOM 2391 O O . ASP A 1 290 ? -5.270 2.117 -15.870 1.00 91.19 290 ASP A O 1
ATOM 2395 N N . LYS A 1 291 ? -6.550 3.193 -17.365 1.00 87.88 291 LYS A N 1
ATOM 2396 C CA . LYS A 1 291 ? -7.669 3.441 -16.438 1.00 87.88 291 LYS A CA 1
ATOM 2397 C C . LYS A 1 291 ? -8.358 2.170 -15.915 1.00 87.88 291 LYS A C 1
ATOM 2399 O O . LYS A 1 291 ? -9.059 2.249 -14.912 1.00 87.88 291 LYS A O 1
ATOM 2404 N N . ASN A 1 292 ? -8.213 1.047 -16.614 1.00 89.12 292 ASN A N 1
ATOM 2405 C CA . ASN A 1 292 ? -8.839 -0.233 -16.297 1.00 89.12 292 ASN A CA 1
ATOM 2406 C C . ASN A 1 292 ? -7.821 -1.210 -15.695 1.00 89.12 292 ASN A C 1
ATOM 2408 O O . ASN A 1 292 ? -8.109 -1.847 -14.686 1.00 89.12 292 ASN A O 1
ATOM 2412 N N . TYR A 1 293 ? -6.641 -1.333 -16.305 1.00 92.94 293 TYR A N 1
ATOM 2413 C CA . TYR A 1 293 ? -5.616 -2.295 -15.909 1.00 92.94 293 TYR A CA 1
ATOM 2414 C C . TYR A 1 293 ? -4.644 -1.659 -14.917 1.00 92.94 293 TYR A C 1
ATOM 2416 O O . TYR A 1 293 ? -3.614 -1.081 -15.280 1.00 92.94 293 TYR A O 1
ATOM 2424 N N . ILE A 1 294 ? -5.015 -1.771 -13.645 1.00 94.44 294 ILE A N 1
ATOM 2425 C CA . ILE A 1 294 ? -4.254 -1.278 -12.502 1.00 94.44 294 ILE A CA 1
ATOM 2426 C C . ILE A 1 294 ? -3.830 -2.485 -11.670 1.00 94.44 294 ILE A C 1
ATOM 2428 O O . ILE A 1 294 ? -4.668 -3.161 -11.079 1.00 94.44 294 ILE A O 1
ATOM 2432 N N . PHE A 1 295 ? -2.529 -2.748 -11.612 1.00 96.50 295 PHE A N 1
ATOM 2433 C CA . PHE A 1 295 ? -1.971 -3.878 -10.873 1.00 96.50 295 PHE A CA 1
ATOM 2434 C C . PHE A 1 295 ? -1.557 -3.393 -9.488 1.00 96.50 295 PHE A C 1
ATOM 2436 O O . PHE A 1 295 ? -0.618 -2.605 -9.366 1.00 96.50 295 PHE A O 1
ATOM 2443 N N . TYR A 1 296 ? -2.280 -3.808 -8.449 1.00 93.31 296 TYR A N 1
ATOM 2444 C CA . TYR A 1 296 ? -2.055 -3.288 -7.098 1.00 93.31 296 TYR A CA 1
ATOM 2445 C C . TYR A 1 296 ? -1.763 -4.353 -6.044 1.00 93.31 296 TYR A C 1
ATOM 2447 O O . TYR A 1 296 ? -1.104 -4.009 -5.076 1.00 93.31 296 TYR A O 1
ATOM 2455 N N . ASP A 1 297 ? -2.185 -5.613 -6.176 1.00 96.56 297 ASP A N 1
ATOM 2456 C CA . ASP A 1 297 ? -1.865 -6.661 -5.188 1.00 96.56 297 ASP A CA 1
ATOM 2457 C C . ASP A 1 297 ? -1.171 -7.843 -5.866 1.00 96.56 297 ASP A C 1
ATOM 2459 O O . ASP A 1 297 ? -1.752 -8.476 -6.756 1.00 96.56 297 ASP A O 1
ATOM 2463 N N . PHE A 1 298 ? 0.080 -8.094 -5.483 1.00 98.50 298 PHE A N 1
ATOM 2464 C CA . PHE A 1 298 ? 0.940 -9.110 -6.068 1.00 98.50 298 PHE A CA 1
ATOM 2465 C C . PHE A 1 298 ? 1.223 -10.213 -5.051 1.00 98.50 298 PHE A C 1
ATOM 2467 O O . PHE A 1 298 ? 1.854 -9.988 -4.017 1.00 98.50 298 PHE A O 1
ATOM 2474 N N . GLU A 1 299 ? 0.830 -11.429 -5.407 1.00 98.25 299 GLU A N 1
ATOM 2475 C CA . GLU A 1 299 ? 1.112 -12.642 -4.648 1.00 98.25 299 GLU A CA 1
ATOM 2476 C C . GLU A 1 299 ? 2.566 -13.067 -4.878 1.00 98.25 299 GLU A C 1
ATOM 2478 O O . GLU A 1 299 ? 3.041 -13.099 -6.018 1.00 98.25 299 GLU A O 1
ATOM 2483 N N . ARG A 1 300 ? 3.289 -13.420 -3.816 1.00 98.12 300 ARG A N 1
ATOM 2484 C CA . ARG A 1 300 ? 4.651 -13.938 -3.929 1.00 98.12 300 ARG A CA 1
ATOM 2485 C C . ARG A 1 300 ? 4.636 -15.430 -4.257 1.00 98.12 300 ARG A C 1
ATOM 2487 O O . ARG A 1 300 ? 4.100 -16.238 -3.508 1.00 98.12 300 ARG A O 1
ATOM 2494 N N . LYS A 1 301 ? 5.306 -15.806 -5.345 1.00 97.31 301 LYS A N 1
ATOM 2495 C CA . LYS A 1 301 ? 5.501 -17.185 -5.814 1.00 97.31 301 LYS A CA 1
ATOM 2496 C C . LYS A 1 301 ? 6.994 -17.458 -5.937 1.00 97.31 301 LYS A C 1
ATOM 2498 O O . LYS A 1 301 ? 7.617 -17.118 -6.941 1.00 97.31 301 LYS A O 1
ATOM 2503 N N . GLY A 1 302 ? 7.573 -18.026 -4.879 1.00 96.06 302 GLY A N 1
ATOM 2504 C CA . GLY A 1 302 ? 9.024 -18.170 -4.751 1.00 96.06 302 GLY A CA 1
ATOM 2505 C C . GLY A 1 302 ? 9.710 -16.802 -4.782 1.00 96.06 302 GLY A C 1
ATOM 2506 O O . GLY A 1 302 ? 9.472 -15.962 -3.908 1.00 96.06 302 GLY A O 1
ATOM 2507 N N . ASP A 1 303 ? 10.510 -16.573 -5.821 1.00 96.62 303 ASP A N 1
ATOM 2508 C CA . ASP A 1 303 ? 11.267 -15.331 -6.012 1.00 96.62 303 ASP A CA 1
ATOM 2509 C C . ASP A 1 303 ? 10.569 -14.309 -6.926 1.00 96.62 303 ASP A C 1
ATOM 2511 O O . ASP A 1 303 ? 11.124 -13.257 -7.235 1.00 96.62 303 ASP A O 1
ATOM 2515 N N . THR A 1 304 ? 9.340 -14.603 -7.356 1.00 97.88 304 THR A N 1
ATOM 2516 C CA . THR A 1 304 ? 8.538 -13.749 -8.244 1.00 97.88 304 THR A CA 1
ATOM 2517 C C . THR A 1 304 ? 7.335 -13.174 -7.504 1.00 97.88 304 THR A C 1
ATOM 2519 O O . THR A 1 304 ? 6.739 -13.853 -6.671 1.00 97.88 304 THR A O 1
ATOM 2522 N N . PHE A 1 305 ? 6.922 -11.953 -7.839 1.00 98.62 305 PHE A N 1
ATOM 2523 C CA . PHE A 1 305 ? 5.625 -11.404 -7.434 1.00 98.62 305 PHE A CA 1
ATOM 2524 C C . PHE A 1 305 ? 4.685 -11.340 -8.637 1.00 98.62 305 PHE A C 1
ATOM 2526 O O . PHE A 1 305 ? 5.061 -10.815 -9.682 1.00 98.62 305 PHE A O 1
ATOM 2533 N N . VAL A 1 306 ? 3.466 -11.866 -8.506 1.00 98.50 306 VAL A N 1
ATOM 2534 C CA . VAL A 1 306 ? 2.521 -12.044 -9.617 1.00 98.50 306 VAL A CA 1
ATOM 2535 C C . VAL A 1 306 ? 1.178 -11.394 -9.297 1.00 98.50 306 VAL A C 1
ATOM 2537 O O . VAL A 1 306 ? 0.556 -11.688 -8.279 1.00 98.50 306 VAL A O 1
ATOM 2540 N N . CYS A 1 307 ? 0.694 -10.555 -10.207 1.00 98.38 307 CYS A N 1
ATOM 2541 C CA . CYS A 1 307 ? -0.651 -9.992 -10.188 1.00 98.38 307 CYS A CA 1
ATOM 2542 C C . CYS A 1 307 ? -1.363 -10.358 -11.496 1.00 98.38 307 CYS A C 1
ATOM 2544 O O . CYS A 1 307 ? -1.087 -9.776 -12.543 1.00 98.38 307 CYS A O 1
ATOM 2546 N N . GLU A 1 308 ? -2.270 -11.335 -11.448 1.00 97.88 308 GLU A N 1
ATOM 2547 C CA . GLU A 1 308 ? -3.209 -11.615 -12.542 1.00 97.88 308 GLU A CA 1
ATOM 2548 C C . GLU A 1 308 ? -4.509 -10.854 -12.280 1.00 97.88 308 GLU A C 1
ATOM 2550 O O . GLU A 1 308 ? -5.049 -10.942 -11.178 1.00 97.88 308 GLU A O 1
ATOM 2555 N N . LEU A 1 309 ? -5.021 -10.123 -13.271 1.00 97.81 309 LEU A N 1
ATOM 2556 C CA . LEU A 1 309 ? -6.288 -9.407 -13.146 1.00 97.81 309 LEU A CA 1
ATOM 2557 C C . LEU A 1 309 ? -7.469 -10.286 -13.564 1.00 97.81 309 LEU A C 1
ATOM 2559 O O . LEU A 1 309 ? -7.473 -10.910 -14.631 1.00 97.81 309 LEU A O 1
ATOM 2563 N N . VAL A 1 310 ? -8.520 -10.252 -12.757 1.00 97.44 310 VAL A N 1
ATOM 2564 C CA . VAL A 1 310 ? -9.854 -10.763 -13.079 1.00 97.44 310 VAL A CA 1
ATOM 2565 C C . VAL A 1 310 ? -10.860 -9.622 -13.062 1.00 97.44 310 VAL A C 1
ATOM 2567 O O . VAL A 1 310 ? -10.631 -8.574 -12.456 1.00 97.44 310 VAL A O 1
ATOM 2570 N N . LYS A 1 311 ? -11.978 -9.815 -13.749 1.00 96.94 311 LYS A N 1
ATOM 2571 C CA . LYS A 1 311 ? -13.077 -8.863 -13.815 1.00 96.94 311 LYS A CA 1
ATOM 2572 C C . LYS A 1 311 ? -14.207 -9.313 -12.891 1.00 96.94 311 LYS A C 1
ATOM 2574 O O . LYS A 1 311 ? -14.657 -10.455 -12.949 1.00 96.94 311 LYS A O 1
ATOM 2579 N N . VAL A 1 312 ? -14.665 -8.398 -12.043 1.00 95.31 312 VAL A N 1
ATOM 2580 C CA . VAL A 1 312 ? -15.705 -8.618 -11.027 1.00 95.31 312 VAL A CA 1
ATOM 2581 C C . VAL A 1 312 ? -16.758 -7.518 -11.150 1.00 95.31 312 VAL A C 1
ATOM 2583 O O . VAL A 1 312 ? -16.445 -6.399 -11.557 1.00 95.31 312 VAL A O 1
ATOM 2586 N N . TYR A 1 313 ? -18.020 -7.828 -10.855 1.00 93.75 313 TYR A N 1
ATOM 2587 C CA . TYR A 1 313 ? -19.092 -6.833 -10.821 1.00 93.75 313 TYR A CA 1
ATOM 2588 C C . TYR A 1 313 ? -19.256 -6.272 -9.409 1.00 93.75 313 TYR A C 1
ATOM 2590 O O . TYR A 1 313 ? -19.502 -7.024 -8.470 1.00 93.75 313 TYR A O 1
ATOM 2598 N N . ASP A 1 314 ? -19.157 -4.953 -9.282 1.00 88.38 314 ASP A N 1
ATOM 2599 C CA . ASP A 1 314 ? -19.437 -4.216 -8.057 1.00 88.38 314 ASP A CA 1
ATOM 2600 C C . ASP A 1 314 ? -20.932 -3.829 -8.028 1.00 88.38 314 ASP A C 1
ATOM 2602 O O . ASP A 1 314 ? -21.357 -2.961 -8.802 1.00 88.38 314 ASP A O 1
ATOM 2606 N N . PRO A 1 315 ? -21.756 -4.445 -7.159 1.00 87.31 315 PRO A N 1
ATOM 2607 C CA . PRO A 1 315 ? -23.176 -4.150 -7.035 1.00 87.31 315 PRO A CA 1
ATOM 2608 C C . PRO A 1 315 ? -23.458 -2.798 -6.366 1.00 87.31 315 PRO A C 1
ATOM 2610 O O . PRO A 1 315 ? -24.536 -2.247 -6.589 1.00 87.31 315 PRO A O 1
ATOM 2613 N N . ILE A 1 316 ? -22.520 -2.246 -5.582 1.00 84.19 316 ILE A N 1
ATOM 2614 C CA . ILE A 1 316 ? -22.681 -0.955 -4.897 1.00 84.19 316 ILE A CA 1
ATOM 2615 C C . ILE A 1 316 ? -22.598 0.170 -5.925 1.00 84.19 316 ILE A C 1
ATOM 2617 O O . ILE A 1 316 ? -23.493 1.011 -6.012 1.00 84.19 316 ILE A O 1
ATOM 2621 N N . TYR A 1 317 ? -21.546 0.163 -6.745 1.00 84.50 317 TYR A N 1
ATOM 2622 C CA . TYR A 1 317 ? -21.341 1.175 -7.786 1.00 84.50 317 TYR A CA 1
ATOM 2623 C C . TYR A 1 317 ? -21.927 0.786 -9.148 1.00 84.50 317 TYR A C 1
ATOM 2625 O O . TYR A 1 317 ? -21.835 1.571 -10.092 1.00 84.50 317 TYR A O 1
ATOM 2633 N N . LYS A 1 318 ? -22.533 -0.403 -9.253 1.00 92.56 318 LYS A N 1
ATOM 2634 C CA . LYS A 1 318 ? -23.159 -0.950 -10.468 1.00 92.56 318 LYS A CA 1
ATOM 2635 C C . LYS A 1 318 ? -22.231 -0.902 -11.683 1.00 92.56 318 LYS A C 1
ATOM 2637 O O . LYS A 1 318 ? -22.610 -0.447 -12.763 1.00 92.56 318 LYS A O 1
ATOM 2642 N N . ARG A 1 319 ? -20.984 -1.338 -11.500 1.00 92.69 319 ARG A N 1
ATOM 2643 C CA . ARG A 1 319 ? -19.949 -1.308 -12.543 1.00 92.69 319 ARG A CA 1
ATOM 2644 C C . ARG A 1 319 ? -19.031 -2.513 -12.444 1.00 92.69 319 ARG A C 1
ATOM 2646 O O . ARG A 1 319 ? -18.870 -3.090 -11.378 1.00 92.69 319 ARG A O 1
ATOM 2653 N N . TYR A 1 320 ? -18.374 -2.849 -13.545 1.00 93.12 320 TYR A N 1
ATOM 2654 C CA . TYR A 1 320 ? -17.283 -3.817 -13.506 1.00 93.12 320 TYR A CA 1
ATOM 2655 C C . TYR A 1 320 ? -15.995 -3.168 -12.997 1.00 93.12 320 TYR A C 1
ATOM 2657 O O . TYR A 1 320 ? -15.690 -2.023 -13.337 1.00 93.12 320 TYR A O 1
ATOM 2665 N N . MET A 1 321 ? -15.239 -3.926 -12.212 1.00 92.19 321 MET A N 1
ATOM 2666 C CA . MET A 1 321 ? -13.907 -3.588 -11.725 1.00 92.19 321 MET A CA 1
ATOM 2667 C C . MET A 1 321 ? -12.913 -4.695 -12.071 1.00 92.19 321 MET A C 1
ATOM 2669 O O . MET A 1 321 ? -13.295 -5.849 -12.272 1.00 92.19 321 MET A O 1
ATOM 2673 N N . PHE A 1 322 ? -11.638 -4.323 -12.149 1.00 94.75 322 PHE A N 1
ATOM 2674 C CA . PHE A 1 322 ? -10.526 -5.235 -12.383 1.00 94.75 322 PHE A CA 1
ATOM 2675 C C . PHE A 1 322 ? -9.698 -5.335 -11.106 1.00 94.75 322 PHE A C 1
ATOM 2677 O O . PHE A 1 322 ? -9.282 -4.314 -10.559 1.00 94.75 322 PHE A O 1
ATOM 2684 N N . VAL A 1 323 ? -9.502 -6.555 -10.623 1.00 94.00 323 VAL A N 1
ATOM 2685 C CA . VAL A 1 323 ? -8.929 -6.849 -9.303 1.00 94.00 323 VAL A CA 1
ATOM 2686 C C . VAL A 1 323 ? -7.962 -8.020 -9.388 1.00 94.00 323 VAL A C 1
ATOM 2688 O O . VAL A 1 323 ? -8.029 -8.815 -10.325 1.00 94.00 323 VAL A O 1
ATOM 2691 N N . SER A 1 324 ? -7.067 -8.145 -8.410 1.00 95.38 324 SER A N 1
ATOM 2692 C CA . SER A 1 324 ? -6.135 -9.272 -8.342 1.00 95.38 324 SER A CA 1
ATOM 2693 C C . SER A 1 324 ? -6.871 -10.600 -8.130 1.00 95.38 324 SER A C 1
ATOM 2695 O O . SER A 1 324 ? -7.666 -10.747 -7.205 1.00 95.38 324 SER A O 1
ATOM 2697 N N . LYS A 1 325 ? -6.555 -11.602 -8.951 1.00 96.81 325 LYS A N 1
ATOM 2698 C CA . LYS A 1 325 ? -7.176 -12.934 -8.948 1.00 96.81 325 LYS A CA 1
ATOM 2699 C C . LYS A 1 325 ? -7.072 -13.666 -7.620 1.00 96.81 325 LYS A C 1
ATOM 2701 O O . LYS A 1 325 ? -8.015 -14.337 -7.234 1.00 96.81 325 LYS A O 1
ATOM 2706 N N . HIS A 1 326 ? -5.951 -13.548 -6.912 1.00 94.81 326 HIS A N 1
ATOM 2707 C CA . HIS A 1 326 ? -5.788 -14.237 -5.629 1.00 94.81 326 HIS A CA 1
ATOM 2708 C C . HIS A 1 326 ? -6.760 -13.707 -4.554 1.00 94.81 326 HIS A C 1
ATOM 2710 O O . HIS A 1 326 ? -7.078 -14.428 -3.615 1.00 94.81 326 HIS A O 1
ATOM 2716 N N . LEU A 1 327 ? -7.271 -12.477 -4.713 1.00 92.62 327 LEU A N 1
ATOM 2717 C CA . LEU A 1 327 ? -8.320 -11.909 -3.860 1.00 92.62 327 LEU A CA 1
ATOM 2718 C C . LEU A 1 327 ? -9.730 -12.340 -4.303 1.00 92.62 327 LEU A C 1
ATOM 2720 O O . LEU A 1 327 ? -10.623 -12.450 -3.469 1.00 92.62 327 LEU A O 1
ATOM 2724 N N . TYR A 1 328 ? -9.921 -12.605 -5.601 1.00 94.94 328 TYR A N 1
ATOM 2725 C CA . TYR A 1 328 ? -11.200 -12.995 -6.207 1.00 94.94 328 TYR A CA 1
ATOM 2726 C C . TYR A 1 328 ? -11.006 -14.179 -7.167 1.00 94.94 328 TYR A C 1
ATOM 2728 O O . TYR A 1 328 ? -11.021 -13.994 -8.389 1.00 94.94 328 TYR A O 1
ATOM 2736 N N . PRO A 1 329 ? -10.807 -15.402 -6.645 1.00 95.44 329 PRO A N 1
ATOM 2737 C CA . PRO A 1 329 ? -10.447 -16.561 -7.466 1.00 95.44 329 PRO A CA 1
ATOM 2738 C C . PRO A 1 329 ? -11.504 -16.914 -8.523 1.00 95.44 329 PRO A C 1
ATOM 2740 O O . PRO A 1 329 ? -11.149 -17.428 -9.582 1.00 95.44 329 PRO A O 1
ATOM 2743 N N . ASP A 1 330 ? -12.768 -16.570 -8.267 1.00 95.44 330 ASP A N 1
ATOM 2744 C CA . ASP A 1 330 ? -13.912 -16.857 -9.141 1.00 95.44 330 ASP A CA 1
ATOM 2745 C C . ASP A 1 330 ? -14.223 -15.734 -10.155 1.00 95.44 330 ASP A C 1
ATOM 2747 O O . ASP A 1 330 ? -15.229 -15.789 -10.864 1.00 95.44 330 ASP A O 1
ATOM 2751 N N . GLY A 1 331 ? -13.400 -14.680 -10.220 1.00 96.50 331 GLY A N 1
ATOM 2752 C CA . GLY A 1 331 ? -13.599 -13.575 -11.162 1.00 96.50 331 GLY A CA 1
ATOM 2753 C C . GLY A 1 331 ? -13.390 -13.979 -12.630 1.00 96.50 331 GLY A C 1
ATOM 2754 O O . GLY A 1 331 ? -12.627 -14.893 -12.944 1.00 96.50 331 GLY A O 1
ATOM 2755 N N . GLU A 1 332 ? -14.023 -13.253 -13.558 1.00 97.44 332 GLU A N 1
ATOM 2756 C CA . GLU A 1 332 ? -13.902 -13.495 -15.004 1.00 97.44 332 GLU A CA 1
ATOM 2757 C C . GLU A 1 332 ? -12.440 -13.261 -15.455 1.00 97.44 332 GLU A C 1
ATOM 2759 O O . GLU A 1 332 ? -11.927 -12.145 -15.298 1.00 97.44 332 GLU A O 1
ATOM 2764 N N . PRO A 1 333 ? -11.732 -14.263 -16.015 1.00 95.88 333 PRO A N 1
ATOM 2765 C CA . PRO A 1 333 ? -10.326 -14.110 -16.385 1.00 95.88 333 PRO A CA 1
ATOM 2766 C C . PRO A 1 333 ? -10.105 -13.041 -17.459 1.00 95.88 333 PRO A C 1
ATOM 2768 O O . PRO A 1 333 ? -10.702 -13.082 -18.533 1.00 95.88 333 PRO A O 1
ATOM 2771 N N . THR A 1 334 ? -9.181 -12.108 -17.214 1.00 95.25 334 THR A N 1
ATOM 2772 C CA . THR A 1 334 ? -8.755 -11.144 -18.250 1.00 95.25 334 THR A CA 1
ATOM 2773 C C . THR A 1 334 ? -7.497 -11.584 -18.996 1.00 95.25 334 THR A C 1
ATOM 2775 O O . THR A 1 334 ? -7.208 -11.073 -20.085 1.00 95.25 334 THR A O 1
ATOM 2778 N N . HIS A 1 335 ? -6.745 -12.512 -18.393 1.00 94.25 335 HIS A N 1
ATOM 2779 C CA . HIS A 1 335 ? -5.406 -12.951 -18.789 1.00 94.25 335 HIS A CA 1
ATOM 2780 C C . HIS A 1 335 ? -4.337 -11.849 -18.802 1.00 94.25 335 HIS A C 1
ATOM 2782 O O . HIS A 1 335 ? -3.244 -12.080 -19.321 1.00 94.25 335 HIS A O 1
ATOM 2788 N N . PHE A 1 336 ? -4.626 -10.665 -18.252 1.00 97.19 336 PHE A N 1
ATOM 2789 C CA . PHE A 1 336 ? -3.598 -9.672 -17.965 1.00 97.19 336 PHE A CA 1
ATOM 2790 C C . PHE A 1 336 ? -2.833 -10.079 -16.715 1.00 97.19 336 PHE A C 1
ATOM 2792 O O . PHE A 1 336 ? -3.429 -10.296 -15.661 1.00 97.19 336 PHE A O 1
ATOM 2799 N N . VAL A 1 337 ? -1.515 -10.155 -16.844 1.00 98.06 337 VAL A N 1
ATOM 2800 C CA . VAL A 1 337 ? -0.614 -10.524 -15.757 1.00 98.06 337 VAL A CA 1
ATOM 2801 C C . VAL A 1 337 ? 0.523 -9.517 -15.703 1.00 98.06 337 VAL A C 1
ATOM 2803 O O . VAL A 1 337 ? 1.125 -9.210 -16.733 1.00 98.06 337 VAL A O 1
ATOM 2806 N N . ALA A 1 338 ? 0.810 -9.022 -14.506 1.00 98.38 338 ALA A N 1
ATOM 2807 C CA . ALA A 1 338 ? 2.038 -8.322 -14.184 1.00 98.38 338 ALA A CA 1
ATOM 2808 C C . ALA A 1 338 ? 2.918 -9.217 -13.305 1.00 98.38 338 ALA A C 1
ATOM 2810 O O . ALA A 1 338 ? 2.466 -9.723 -12.278 1.00 98.38 338 ALA A O 1
ATOM 2811 N N . GLU A 1 339 ? 4.169 -9.409 -13.707 1.00 98.38 339 GLU A N 1
ATOM 2812 C CA . GLU A 1 339 ? 5.155 -10.213 -12.983 1.00 98.38 339 GLU A CA 1
ATOM 2813 C C . GLU A 1 339 ? 6.358 -9.348 -12.647 1.00 98.38 339 GLU A C 1
ATOM 2815 O O . GLU A 1 339 ? 6.906 -8.695 -13.534 1.00 98.38 339 GLU A O 1
ATOM 2820 N N . ILE A 1 340 ? 6.771 -9.358 -11.382 1.00 98.56 340 ILE A N 1
ATOM 2821 C CA . ILE A 1 340 ? 7.985 -8.698 -10.915 1.00 98.56 340 ILE A CA 1
ATOM 2822 C C . ILE A 1 340 ? 9.008 -9.766 -10.552 1.00 98.56 340 ILE A C 1
ATOM 2824 O O . ILE A 1 340 ? 8.736 -10.642 -9.729 1.00 98.56 340 ILE A O 1
ATOM 2828 N N . VAL A 1 341 ? 10.188 -9.660 -11.150 1.00 97.12 341 VAL A N 1
ATOM 2829 C CA . VAL A 1 341 ? 11.314 -10.577 -10.962 1.00 97.12 341 VAL A CA 1
ATOM 2830 C C . VAL A 1 341 ? 12.606 -9.797 -10.773 1.00 97.12 341 VAL A C 1
ATOM 2832 O O . VAL A 1 341 ? 12.746 -8.689 -11.287 1.00 97.12 341 VAL A O 1
ATOM 2835 N N . ASP A 1 342 ? 13.552 -10.385 -10.050 1.00 95.25 342 ASP A N 1
ATOM 2836 C CA . ASP A 1 342 ? 14.903 -9.842 -9.913 1.00 95.25 342 ASP A CA 1
ATOM 2837 C C . ASP A 1 342 ? 15.758 -10.334 -11.094 1.00 95.25 342 ASP A C 1
ATOM 2839 O O . ASP A 1 342 ? 15.975 -11.542 -11.212 1.00 95.25 342 ASP A O 1
ATOM 2843 N N . LYS A 1 343 ? 16.164 -9.441 -12.009 1.00 86.31 343 LYS A N 1
ATOM 2844 C CA . LYS A 1 343 ? 16.852 -9.808 -13.267 1.00 86.31 343 LYS A CA 1
ATOM 2845 C C . LYS A 1 343 ? 18.271 -9.285 -13.387 1.00 86.31 343 LYS A C 1
ATOM 2847 O O . LYS A 1 343 ? 18.475 -8.081 -13.130 1.00 86.31 343 LYS A O 1
#

Sequence (343 aa):
MKKYLILLAIVGLFSCKKEDDGISPSQRNLQNINELRKELTEAPYGWKVMYFSKTDSLAFSNKDEVFKKEIFYYRDQYGYGGHYFLMKFTPEGKVTMLADFDANSSSKPQESQFEIKQNTFTELSFTTYNYIHQLVNEQLEGKSDFLYLRKDFDQNLLFKTTNSIEPAREYIVFEKLKSEEAWKHPSENNVQKAFENRAFFAKMKNPQIVIRKGSRVFFQSDVVIKTTTGTPEYNRFLKSMTANRYYVFLAGKKWNSNPNITVPDESYALGSGYVGTEQGITFRTGIRYDKNYIFYDFERKGDTFVCELVKVYDPIYKRYMFVSKHLYPDGEPTHFVAEIVDK

Radius of gyration: 25.82 Å; chains: 1; bounding box: 110×60×56 Å